Protein AF-A0A1W9RGR9-F1 (afdb_monomer_lite)

Radius of gyration: 22.19 Å; chains: 1; bounding box: 63×36×55 Å

Foldseek 3Di:
DALLLQQLLAQEEEEEPPDPVLQVVLQVVSCVVRVNYDYHYDHADPQPDQNYEYEEEADQVSCVSRVNNLDDDPDQWKWKWATANRNGTYTYTHHSLQRLLVSLCCVPPRRGPDNVCRNSMDIDGDPDPAAEDDDDCCLDDVVVVDPPDDPVVVVSVCSNNSHSDYDNDQPPDQFDPDDDDDPDPVRNPPSDPPDPCNPDDDPVND

Sequence (206 aa):
MTIRDALKKTRKIQIFEDTPMVAKTVAEEFKGIFPEIQIEVVKKANTNENGVFSIAIGSIGDLKKRGIDFFKTDKENFVFCKIDEQGAGVLACSHQQFLYGYASNLLDDELDKSLEPFLKGKLTEPAFKWQRSCYDYFLTQPGRIQKNLNRETYIKQMAKFGFTHIEVNGLAYPMALETGPEGETYPMFYTYCPALDQFVYSDLNK

pLDDT: mean 85.81, std 16.4, range [44.44, 98.25]

Structure (mmCIF, N/CA/C/O backbone):
data_AF-A0A1W9RGR9-F1
#
_entry.id   AF-A0A1W9RGR9-F1
#
loop_
_atom_site.group_PDB
_atom_site.id
_atom_site.type_symbol
_atom_site.label_atom_id
_atom_site.label_alt_id
_atom_site.label_comp_id
_atom_site.label_asym_id
_atom_site.label_entity_id
_atom_site.label_seq_id
_atom_site.pdbx_PDB_ins_code
_atom_site.Cartn_x
_atom_site.Cartn_y
_atom_site.Cartn_z
_atom_site.occupancy
_atom_site.B_iso_or_equiv
_atom_site.auth_seq_id
_atom_site.auth_comp_id
_atom_site.auth_asym_id
_atom_site.auth_atom_id
_atom_site.pdbx_PDB_model_num
ATOM 1 N N . MET A 1 1 ? -2.967 -9.710 21.021 1.00 94.06 1 MET A N 1
ATOM 2 C CA . MET A 1 1 ? -3.838 -9.777 19.830 1.00 94.06 1 MET A CA 1
ATOM 3 C C . MET A 1 1 ? -2.985 -9.513 18.599 1.00 94.06 1 MET A C 1
ATOM 5 O O . MET A 1 1 ? -2.107 -8.656 18.679 1.00 94.06 1 MET A O 1
ATOM 9 N N . THR A 1 2 ? -3.176 -10.262 17.512 1.00 98.00 2 THR A N 1
ATOM 10 C CA . THR A 1 2 ? -2.427 -10.044 16.259 1.00 98.00 2 THR A CA 1
ATOM 11 C C . THR A 1 2 ? -3.142 -9.057 15.337 1.00 98.00 2 THR A C 1
ATOM 13 O O . THR A 1 2 ? -4.328 -8.769 15.523 1.00 98.00 2 THR A O 1
ATOM 16 N N . ILE A 1 3 ? -2.441 -8.550 14.321 1.00 97.88 3 ILE A N 1
ATOM 17 C CA . ILE A 1 3 ? -3.053 -7.728 13.265 1.00 97.88 3 ILE A CA 1
ATOM 18 C C . ILE A 1 3 ? -4.124 -8.532 12.516 1.00 97.88 3 ILE A C 1
ATOM 20 O O . ILE A 1 3 ? -5.209 -8.017 12.242 1.00 97.88 3 ILE A O 1
ATOM 24 N N . ARG A 1 4 ? -3.868 -9.819 12.255 1.00 98.12 4 ARG A N 1
ATOM 25 C CA . ARG A 1 4 ? -4.833 -10.739 11.644 1.00 98.12 4 ARG A CA 1
ATOM 26 C C . ARG A 1 4 ? -6.127 -10.818 12.448 1.00 98.12 4 ARG A C 1
ATOM 28 O O . ARG A 1 4 ? -7.204 -10.767 11.860 1.00 98.12 4 ARG A O 1
ATOM 35 N N . ASP A 1 5 ? -6.038 -10.932 13.772 1.00 97.81 5 ASP A N 1
ATOM 36 C CA . ASP A 1 5 ? -7.222 -11.000 14.639 1.00 97.81 5 ASP A CA 1
ATOM 37 C C . ASP A 1 5 ? -8.065 -9.722 14.564 1.00 97.81 5 ASP A C 1
ATOM 39 O O . ASP A 1 5 ? -9.290 -9.792 14.657 1.00 97.81 5 ASP A O 1
ATOM 43 N N . ALA A 1 6 ? -7.424 -8.562 14.389 1.00 97.31 6 ALA A N 1
ATOM 44 C CA . ALA A 1 6 ? -8.113 -7.282 14.235 1.00 97.31 6 ALA A CA 1
ATOM 45 C C . ALA A 1 6 ? -8.794 -7.188 12.871 1.00 97.31 6 ALA A C 1
ATOM 47 O O . ALA A 1 6 ? -9.993 -6.936 12.799 1.00 97.31 6 ALA A O 1
ATOM 48 N N . LEU A 1 7 ? -8.054 -7.460 11.795 1.00 97.12 7 LEU A N 1
ATOM 49 C CA . LEU A 1 7 ? -8.568 -7.357 10.429 1.00 97.12 7 LEU A CA 1
ATOM 50 C C . LEU A 1 7 ? -9.673 -8.378 10.125 1.00 97.12 7 LEU A C 1
ATOM 52 O O . LEU A 1 7 ? -10.577 -8.078 9.354 1.00 97.12 7 LEU A O 1
ATOM 56 N N . LYS A 1 8 ? -9.698 -9.537 10.798 1.00 97.38 8 LYS A N 1
ATOM 57 C CA . LYS A 1 8 ? -10.848 -10.464 10.749 1.00 97.38 8 LYS A CA 1
ATOM 58 C C . LYS A 1 8 ? -12.160 -9.837 11.230 1.00 97.38 8 LYS A C 1
ATOM 60 O O . LYS A 1 8 ? -13.228 -10.320 10.865 1.00 97.38 8 LYS A O 1
ATOM 65 N N . LYS A 1 9 ? -12.099 -8.813 12.086 1.00 97.44 9 LYS A N 1
ATOM 66 C CA . LYS A 1 9 ? -13.278 -8.086 12.580 1.00 97.44 9 LYS A CA 1
ATOM 67 C C . LYS A 1 9 ? -13.677 -6.930 11.663 1.00 97.44 9 LYS A C 1
ATOM 69 O O . LYS A 1 9 ? -14.773 -6.390 11.826 1.00 97.44 9 LYS A O 1
ATOM 74 N N . THR A 1 10 ? -12.825 -6.559 10.706 1.00 97.50 10 THR A N 1
ATOM 75 C CA . THR A 1 10 ? -13.157 -5.590 9.664 1.00 97.50 10 THR A CA 1
ATOM 76 C C . THR A 1 10 ? -14.253 -6.168 8.775 1.00 97.50 10 THR A C 1
ATOM 78 O O . THR A 1 10 ? -14.122 -7.254 8.222 1.00 97.50 10 THR A O 1
ATOM 81 N N . ARG A 1 11 ? -15.354 -5.430 8.639 1.00 97.38 11 ARG A N 1
ATOM 82 C CA . ARG A 1 11 ? -16.506 -5.794 7.799 1.00 97.38 11 ARG A CA 1
ATOM 83 C C . ARG A 1 11 ? -16.572 -4.946 6.541 1.00 97.38 11 ARG A C 1
ATOM 85 O O . ARG A 1 11 ? -17.116 -5.384 5.533 1.00 97.38 11 ARG A O 1
ATOM 92 N N . LYS A 1 12 ? -16.044 -3.722 6.607 1.00 98.12 12 LYS A N 1
ATOM 93 C CA . LYS A 1 12 ? -16.079 -2.766 5.506 1.00 98.12 12 LYS A CA 1
ATOM 94 C C . LYS A 1 12 ? -14.716 -2.136 5.292 1.00 98.12 12 LYS A C 1
ATOM 96 O O . LYS A 1 12 ? -14.084 -1.687 6.248 1.00 98.12 12 LYS A O 1
ATOM 101 N N . ILE A 1 13 ? -14.318 -2.044 4.029 1.00 98.25 13 ILE A N 1
ATOM 102 C CA . ILE A 1 13 ? -13.233 -1.176 3.592 1.00 98.25 13 ILE A CA 1
ATOM 103 C C . ILE A 1 13 ? -13.822 0.012 2.843 1.00 98.25 13 ILE A C 1
ATOM 105 O O . ILE A 1 13 ? -14.490 -0.158 1.826 1.00 98.25 13 ILE A O 1
ATOM 109 N N . GLN A 1 14 ? -13.547 1.212 3.340 1.00 98.19 14 GLN A N 1
ATOM 110 C CA . GLN A 1 14 ? -13.949 2.465 2.718 1.00 98.19 14 GLN A CA 1
ATOM 111 C C . GLN A 1 14 ? -12.837 2.985 1.806 1.00 98.19 14 GLN A C 1
ATOM 113 O O . GLN A 1 14 ? -11.708 3.202 2.247 1.00 98.19 14 GLN A O 1
ATOM 118 N N . ILE A 1 15 ? -13.172 3.216 0.541 1.00 97.75 15 ILE A N 1
ATOM 119 C CA . ILE A 1 15 ? -12.349 3.942 -0.433 1.00 97.75 15 ILE A CA 1
ATOM 120 C C . ILE A 1 15 ? -13.092 5.200 -0.888 1.00 97.75 15 ILE A C 1
ATOM 122 O O . ILE A 1 15 ? -14.300 5.311 -0.703 1.00 97.75 15 ILE A O 1
ATOM 126 N N . PHE A 1 16 ? -12.391 6.160 -1.487 1.00 96.38 16 PHE A N 1
ATOM 127 C CA . PHE A 1 16 ? -12.985 7.451 -1.853 1.00 96.38 16 PHE A CA 1
ATOM 128 C C . PHE A 1 16 ? -13.341 7.531 -3.338 1.00 96.38 16 PHE A C 1
ATOM 130 O O . PHE A 1 16 ? -12.641 6.950 -4.163 1.00 96.38 16 PHE A O 1
ATOM 137 N N . GLU A 1 17 ? -14.408 8.261 -3.680 1.00 92.31 17 GLU A N 1
ATOM 138 C CA . GLU A 1 17 ? -14.904 8.411 -5.066 1.00 92.31 17 GLU A CA 1
ATOM 139 C C . GLU A 1 17 ? -13.817 8.868 -6.058 1.00 92.31 17 GLU A C 1
ATOM 141 O O . GLU A 1 17 ? -13.796 8.435 -7.206 1.00 92.31 17 GLU A O 1
ATOM 146 N N . ASP A 1 18 ? -12.899 9.717 -5.602 1.00 91.50 18 ASP A N 1
ATOM 147 C CA . ASP A 1 18 ? -11.820 10.337 -6.374 1.00 91.50 18 ASP A CA 1
ATOM 148 C C . ASP A 1 18 ? -10.458 9.644 -6.178 1.00 91.50 18 ASP A C 1
ATOM 150 O O . ASP A 1 18 ? -9.406 10.216 -6.476 1.00 91.50 18 ASP A O 1
ATOM 154 N N . THR A 1 19 ? -10.441 8.423 -5.635 1.00 90.81 19 THR A N 1
ATOM 155 C CA . THR A 1 19 ? -9.190 7.718 -5.356 1.00 90.81 19 THR A CA 1
ATOM 156 C C . THR A 1 19 ? -8.601 7.051 -6.610 1.00 90.81 19 THR A C 1
ATOM 158 O O . THR A 1 19 ? -9.339 6.501 -7.432 1.00 90.81 19 THR A O 1
ATOM 161 N N . PRO A 1 20 ? -7.266 7.027 -6.765 1.00 94.88 20 PRO A N 1
ATOM 162 C CA . PRO A 1 20 ? -6.615 6.230 -7.799 1.00 94.88 20 PRO A CA 1
ATOM 163 C C . PRO A 1 20 ? -6.929 4.727 -7.704 1.00 94.88 20 PRO A C 1
ATOM 165 O O . PRO A 1 20 ? -7.125 4.180 -6.618 1.00 94.88 20 PRO A O 1
ATOM 168 N N . MET A 1 21 ? -6.858 4.023 -8.841 1.00 95.81 21 MET A N 1
ATOM 169 C CA . MET A 1 21 ? -7.158 2.581 -8.955 1.00 95.81 21 MET A CA 1
ATOM 170 C C . MET A 1 21 ? -6.393 1.697 -7.952 1.00 95.81 21 MET A C 1
ATOM 172 O O . MET A 1 21 ? -6.885 0.643 -7.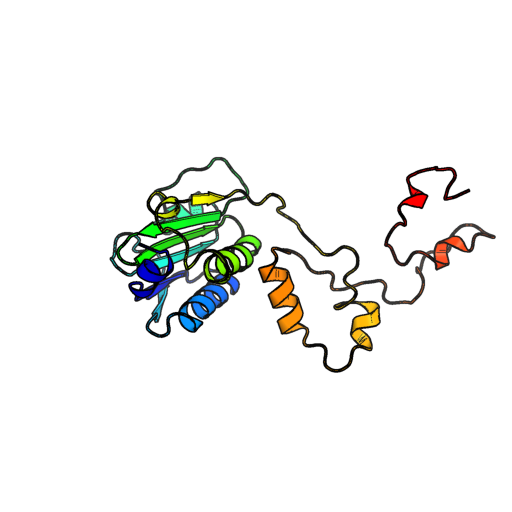544 1.00 95.81 21 MET A O 1
ATOM 176 N N . VAL A 1 22 ? -5.201 2.116 -7.516 1.00 96.50 22 VAL A N 1
ATOM 177 C CA . VAL A 1 22 ? -4.405 1.361 -6.538 1.00 96.50 22 VAL A CA 1
ATOM 178 C C . VAL A 1 22 ? -5.115 1.207 -5.190 1.00 96.50 22 VAL A C 1
ATOM 180 O O . VAL A 1 22 ? -4.983 0.160 -4.567 1.00 96.50 22 VAL A O 1
ATOM 183 N N . ALA A 1 23 ? -5.929 2.174 -4.753 1.00 97.69 23 ALA A N 1
ATOM 184 C CA . ALA A 1 23 ? -6.682 2.034 -3.506 1.00 97.69 23 ALA A CA 1
ATOM 185 C C . ALA A 1 23 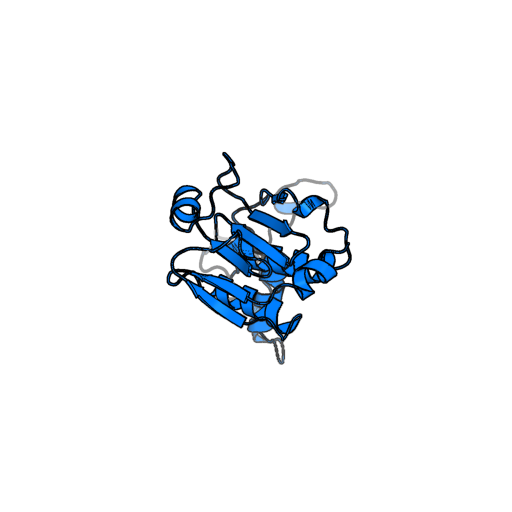? -7.766 0.956 -3.616 1.00 97.69 23 ALA A C 1
ATOM 187 O O . ALA A 1 23 ? -7.918 0.148 -2.701 1.00 97.69 23 ALA A O 1
ATOM 188 N N . LYS A 1 24 ? -8.449 0.877 -4.767 1.00 97.44 24 LYS A N 1
ATOM 189 C CA . LYS A 1 24 ? -9.363 -0.233 -5.064 1.00 97.44 24 LYS A CA 1
ATOM 190 C C . LYS A 1 24 ? -8.613 -1.565 -5.113 1.00 97.44 24 LYS A C 1
ATOM 192 O O . LYS A 1 24 ? -9.066 -2.532 -4.520 1.00 97.44 24 LYS A O 1
ATOM 197 N N . THR A 1 25 ? -7.452 -1.596 -5.766 1.00 97.44 25 THR A N 1
ATOM 198 C CA . THR A 1 25 ? -6.612 -2.802 -5.852 1.00 97.44 25 THR A CA 1
ATOM 199 C C . THR A 1 25 ? -6.241 -3.309 -4.460 1.00 97.44 25 THR A C 1
ATOM 201 O O . THR A 1 25 ? -6.424 -4.483 -4.174 1.00 97.44 25 THR A O 1
ATOM 204 N N . VAL A 1 26 ? -5.797 -2.423 -3.564 1.00 98.25 26 VAL A N 1
ATOM 205 C CA . VAL A 1 26 ? -5.479 -2.798 -2.181 1.00 98.25 26 VAL A CA 1
ATOM 206 C C . VAL A 1 26 ? -6.714 -3.280 -1.425 1.00 98.25 26 VAL A C 1
ATOM 208 O O . VAL A 1 26 ? -6.630 -4.295 -0.744 1.00 98.25 26 VAL A O 1
ATOM 211 N N . ALA A 1 27 ? -7.865 -2.619 -1.563 1.00 98.25 27 ALA A N 1
ATOM 212 C CA . ALA A 1 27 ? -9.100 -3.090 -0.936 1.00 98.25 27 ALA A CA 1
ATOM 213 C C . ALA A 1 27 ? -9.459 -4.531 -1.364 1.00 98.25 27 ALA A C 1
ATOM 215 O O . ALA A 1 27 ? -9.868 -5.336 -0.527 1.00 98.25 27 ALA A O 1
ATOM 216 N N . GLU A 1 28 ? -9.247 -4.875 -2.637 1.00 97.94 28 GLU A N 1
ATOM 217 C CA . GLU A 1 28 ? -9.449 -6.236 -3.148 1.00 97.94 28 GLU A CA 1
ATOM 218 C C . GLU A 1 28 ? -8.406 -7.237 -2.614 1.00 97.94 28 GLU A C 1
ATOM 220 O O . GLU A 1 28 ? -8.772 -8.373 -2.326 1.00 97.94 28 GLU A O 1
ATOM 225 N N . GLU A 1 29 ? -7.141 -6.845 -2.402 1.00 97.69 29 GLU A N 1
ATOM 226 C CA . GLU A 1 29 ? -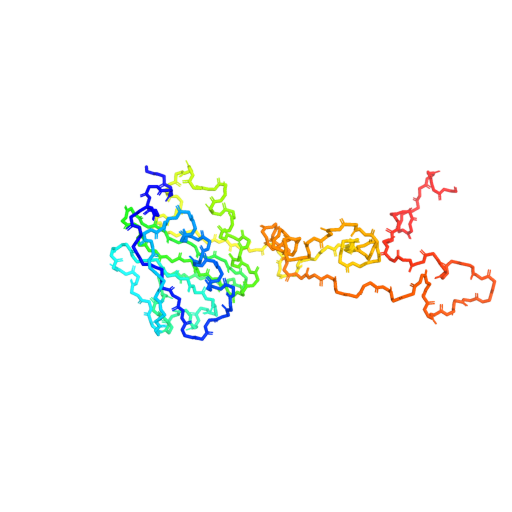6.139 -7.721 -1.755 1.00 97.69 29 GLU A CA 1
ATOM 227 C C . GLU A 1 29 ? -6.555 -8.084 -0.320 1.00 97.69 29 GLU A C 1
ATOM 229 O O . GLU A 1 29 ? -6.507 -9.250 0.075 1.00 97.69 29 GLU A O 1
ATOM 234 N N . PHE A 1 30 ? -7.040 -7.103 0.452 1.00 98.19 30 PHE A N 1
ATOM 235 C CA . PHE A 1 30 ? -7.585 -7.361 1.789 1.00 98.19 30 PHE A CA 1
ATOM 236 C C . PHE A 1 30 ? -8.782 -8.311 1.727 1.00 98.19 30 PHE A C 1
ATOM 238 O O . PHE A 1 30 ? -8.850 -9.264 2.501 1.00 98.19 30 PHE A O 1
ATOM 245 N N . LYS A 1 31 ? -9.711 -8.080 0.794 1.00 98.00 31 LYS A N 1
ATOM 246 C CA . LYS A 1 31 ? -10.883 -8.939 0.600 1.00 98.00 31 LYS A CA 1
ATOM 247 C C . LYS A 1 31 ? -10.507 -10.359 0.165 1.00 98.00 31 LYS A C 1
ATOM 249 O O . LYS A 1 31 ? -11.156 -11.312 0.580 1.00 98.00 31 LYS A O 1
ATOM 254 N N . GLY A 1 32 ? -9.441 -10.522 -0.617 1.00 97.38 32 GLY A N 1
ATOM 255 C CA . GLY A 1 32 ? -8.911 -11.834 -0.993 1.00 97.38 32 GLY A CA 1
ATOM 256 C C . GLY A 1 32 ? -8.480 -12.677 0.213 1.00 97.38 32 GLY A C 1
ATOM 257 O O . GLY A 1 32 ? -8.640 -13.895 0.196 1.00 97.38 32 GLY A O 1
ATOM 258 N N . ILE A 1 33 ? -7.989 -12.033 1.277 1.00 97.06 33 ILE A N 1
ATOM 259 C CA . ILE A 1 33 ? -7.585 -12.691 2.533 1.00 97.06 33 ILE A CA 1
ATOM 260 C C . ILE A 1 33 ? -8.753 -12.790 3.525 1.00 97.06 33 ILE A C 1
ATOM 262 O O . ILE A 1 33 ? -8.862 -13.775 4.258 1.00 97.06 33 ILE A O 1
ATOM 266 N N . PHE A 1 34 ? -9.632 -11.786 3.544 1.00 97.38 34 PHE A N 1
ATOM 267 C CA . PHE A 1 34 ? -10.800 -11.690 4.419 1.00 97.38 34 PHE A CA 1
ATOM 268 C C . PHE A 1 34 ? -12.082 -11.547 3.571 1.00 97.38 34 PHE A C 1
ATOM 270 O O . PHE A 1 34 ? -12.566 -10.431 3.366 1.00 97.38 34 PHE A O 1
ATOM 277 N N . PRO A 1 35 ? -12.661 -12.663 3.081 1.00 96.69 35 PRO A N 1
ATOM 278 C CA . PRO A 1 35 ? -13.740 -12.641 2.083 1.00 96.69 35 PRO A CA 1
ATOM 279 C C . PRO A 1 35 ? -15.029 -11.933 2.515 1.00 96.69 35 PRO A C 1
ATOM 281 O O . PRO A 1 35 ? -15.790 -11.475 1.666 1.00 96.69 35 PRO A O 1
ATOM 284 N N . GLU A 1 36 ? -15.262 -11.826 3.825 1.00 95.56 36 GLU A N 1
ATOM 285 C CA . GLU A 1 36 ? -16.434 -11.166 4.419 1.00 95.56 36 GLU A CA 1
ATOM 286 C C . GLU A 1 36 ? -16.396 -9.632 4.292 1.00 95.56 36 GLU A C 1
ATOM 288 O O . GLU A 1 36 ? -17.392 -8.957 4.559 1.00 95.56 36 GLU A O 1
ATOM 293 N N . ILE A 1 37 ? -15.255 -9.060 3.889 1.00 97.94 37 ILE A N 1
ATOM 294 C CA . ILE A 1 37 ? -15.107 -7.616 3.717 1.00 97.94 37 ILE A CA 1
ATOM 295 C C . ILE A 1 37 ? -15.923 -7.128 2.514 1.00 97.94 37 ILE A C 1
ATOM 297 O O . ILE A 1 37 ? -15.772 -7.584 1.376 1.00 97.94 37 ILE A O 1
ATOM 301 N N . GLN A 1 38 ? -16.732 -6.102 2.757 1.00 97.88 38 GLN A N 1
ATOM 302 C CA . GLN A 1 38 ? -17.401 -5.324 1.721 1.00 97.88 38 GLN A CA 1
ATOM 303 C C . GLN A 1 38 ? -16.602 -4.061 1.400 1.00 97.88 38 GLN A C 1
ATOM 305 O O . GLN A 1 38 ? -16.119 -3.375 2.297 1.00 97.88 38 GLN A O 1
ATOM 310 N N . ILE A 1 39 ? -16.471 -3.737 0.115 1.00 98.00 39 ILE A N 1
ATOM 311 C CA . ILE A 1 39 ? -15.805 -2.509 -0.329 1.00 98.00 39 ILE A CA 1
ATOM 312 C C . ILE A 1 39 ? -16.880 -1.454 -0.570 1.00 98.00 39 ILE A C 1
ATOM 314 O O . ILE A 1 39 ? -17.804 -1.673 -1.353 1.00 98.00 39 ILE A O 1
ATOM 318 N N . GLU A 1 40 ? -16.753 -0.317 0.103 1.00 97.56 40 GLU A N 1
ATOM 319 C CA . GLU A 1 40 ? -17.689 0.800 0.050 1.00 97.56 40 GLU A CA 1
ATOM 320 C C . GLU A 1 40 ? -16.977 2.045 -0.483 1.00 97.56 40 GLU A C 1
ATOM 322 O O . GLU A 1 40 ? -15.879 2.389 -0.042 1.00 97.56 40 GLU A O 1
ATOM 327 N N . VAL A 1 41 ? -17.603 2.732 -1.438 1.00 97.44 41 VAL A N 1
ATOM 328 C CA . VAL A 1 41 ? -17.109 4.014 -1.949 1.00 97.44 41 VAL A CA 1
ATOM 329 C C . VAL A 1 41 ? -17.802 5.138 -1.186 1.00 97.44 41 VAL A C 1
ATOM 331 O O . VAL A 1 41 ? -19.029 5.204 -1.163 1.00 97.44 41 VAL A O 1
ATOM 334 N N . VAL A 1 42 ? -17.024 6.022 -0.566 1.00 96.88 42 VAL A N 1
ATOM 335 C CA . VAL A 1 42 ? -17.520 7.097 0.300 1.00 96.88 42 VAL A CA 1
ATOM 336 C C . VAL A 1 42 ? -16.918 8.453 -0.065 1.00 96.88 42 VAL A C 1
ATOM 338 O O . VAL A 1 42 ? -15.866 8.554 -0.692 1.00 96.88 42 VAL A O 1
ATOM 341 N N . LYS A 1 43 ? -17.557 9.535 0.388 1.00 94.12 43 LYS A N 1
ATOM 342 C CA . LYS A 1 43 ? -16.991 10.897 0.316 1.00 94.12 43 LYS A CA 1
ATOM 343 C C . LYS A 1 43 ? -16.168 11.263 1.550 1.00 94.12 43 LYS A C 1
ATOM 345 O O . LYS A 1 43 ? -15.255 12.081 1.476 1.00 94.12 43 LYS A O 1
ATOM 350 N N . LYS A 1 44 ? -16.512 10.674 2.696 1.00 93.75 44 LYS A N 1
ATOM 351 C CA . LYS A 1 44 ? -15.893 10.931 3.996 1.00 93.75 44 LYS A CA 1
ATOM 352 C C . LYS A 1 44 ? -15.803 9.621 4.769 1.00 93.75 44 LYS A C 1
ATOM 354 O O . LYS A 1 44 ? -16.765 8.858 4.770 1.00 93.75 44 LYS A O 1
ATOM 359 N N . ALA A 1 45 ? -14.665 9.379 5.406 1.00 91.88 45 ALA A N 1
ATOM 360 C CA . ALA A 1 45 ? -14.455 8.203 6.232 1.00 91.88 45 ALA A CA 1
ATOM 361 C C . ALA A 1 45 ? -15.274 8.269 7.522 1.00 91.88 45 ALA A C 1
ATOM 363 O O . ALA A 1 45 ? -15.440 9.340 8.116 1.00 91.88 45 ALA A O 1
ATOM 364 N N . ASN A 1 46 ? -15.708 7.098 7.985 1.00 88.44 46 ASN A N 1
ATOM 365 C CA . ASN A 1 46 ? -16.255 6.904 9.320 1.00 88.44 46 ASN A CA 1
ATOM 366 C C . ASN A 1 46 ? -15.254 6.137 10.195 1.00 88.44 46 ASN A C 1
ATOM 368 O O . ASN A 1 46 ? -15.422 4.957 10.483 1.00 88.44 46 ASN A O 1
ATOM 372 N N . THR A 1 47 ? -14.178 6.805 10.611 1.00 79.44 47 THR A N 1
ATOM 373 C CA . THR A 1 47 ? -13.046 6.149 11.291 1.00 79.44 47 THR A CA 1
ATOM 374 C C . THR A 1 47 ? -13.321 5.724 12.736 1.00 79.44 47 THR A C 1
ATOM 376 O O . THR A 1 47 ? -12.434 5.164 13.370 1.00 79.44 47 THR A O 1
ATOM 379 N N . ASN A 1 48 ? -14.512 6.014 13.269 1.00 80.56 48 ASN A N 1
ATOM 380 C CA . ASN A 1 48 ? -14.925 5.646 14.629 1.00 80.56 48 ASN A CA 1
ATOM 381 C C . ASN A 1 48 ? -15.928 4.479 14.648 1.00 80.56 48 ASN A C 1
ATOM 383 O O . ASN A 1 48 ? -16.346 4.050 15.722 1.00 80.56 48 ASN A O 1
ATOM 387 N N . GLU A 1 49 ? -16.363 3.994 13.484 1.00 92.19 49 GLU A N 1
ATOM 388 C CA . GLU A 1 49 ? -17.277 2.858 13.390 1.00 92.19 49 GLU A CA 1
ATOM 389 C C . GLU A 1 49 ? -16.494 1.547 13.493 1.00 92.19 49 GLU A C 1
ATOM 391 O O . GLU A 1 49 ? -15.587 1.284 12.705 1.00 92.19 49 GLU A O 1
ATOM 396 N N . ASN A 1 50 ? -16.861 0.709 14.466 1.00 94.31 50 ASN A N 1
ATOM 397 C CA . ASN A 1 50 ? -16.237 -0.598 14.655 1.00 94.31 50 ASN A CA 1
ATOM 398 C C . ASN A 1 50 ? -16.322 -1.440 13.373 1.00 94.31 50 ASN A C 1
ATOM 400 O O . ASN A 1 50 ? -17.381 -1.553 12.754 1.00 94.31 50 ASN A O 1
ATOM 404 N N . GLY A 1 51 ? -15.213 -2.083 13.009 1.00 96.00 51 GLY A N 1
ATOM 405 C CA . GLY A 1 51 ? -15.123 -2.908 11.808 1.00 96.00 51 GLY A CA 1
ATOM 406 C C . GLY A 1 51 ? -15.063 -2.126 10.490 1.00 96.00 51 GLY A C 1
ATOM 407 O O . GLY A 1 51 ? -15.229 -2.745 9.436 1.00 96.00 51 GLY A O 1
ATOM 408 N N . VAL A 1 52 ? -14.835 -0.805 10.519 1.00 97.62 52 VAL A N 1
ATOM 409 C CA . VAL A 1 52 ? -14.644 0.027 9.320 1.00 97.62 52 VAL A CA 1
ATOM 410 C C . VAL A 1 52 ? -13.185 0.439 9.166 1.00 97.62 52 VAL A C 1
ATOM 412 O O . VAL A 1 52 ? -12.633 1.182 9.977 1.00 97.62 52 VAL A O 1
ATOM 415 N N . PHE A 1 53 ? -12.568 0.004 8.071 1.00 97.75 53 PHE A N 1
ATOM 416 C CA . PHE A 1 53 ? -11.193 0.345 7.731 1.00 97.75 53 PHE A CA 1
ATOM 417 C C . PHE A 1 53 ? -11.147 1.250 6.499 1.00 97.75 53 PHE A C 1
ATOM 419 O O . PHE A 1 53 ? -11.679 0.910 5.451 1.00 97.75 53 PHE A O 1
ATOM 426 N N . SER A 1 54 ? -10.526 2.422 6.596 1.00 97.75 54 SER A N 1
ATOM 427 C CA . SER A 1 54 ? -10.466 3.376 5.479 1.00 97.75 54 SER A CA 1
ATOM 428 C C . SER A 1 54 ? -9.122 3.333 4.755 1.00 97.75 54 SER A C 1
ATOM 430 O O . SER A 1 54 ? -8.076 3.330 5.396 1.00 97.75 54 SER A O 1
ATOM 432 N N . ILE A 1 55 ? -9.131 3.381 3.424 1.00 98.00 55 ILE A N 1
ATOM 433 C CA . ILE A 1 55 ? -7.926 3.515 2.597 1.00 98.00 55 ILE A CA 1
ATOM 434 C C . ILE A 1 55 ? -7.953 4.879 1.910 1.00 98.00 55 ILE A C 1
ATOM 436 O O . ILE A 1 55 ? -8.892 5.202 1.183 1.00 98.00 55 ILE A O 1
ATOM 440 N N . ALA A 1 56 ? -6.918 5.689 2.126 1.00 96.81 56 ALA A N 1
ATOM 441 C CA . ALA A 1 56 ? -6.876 7.065 1.645 1.00 96.81 56 ALA A CA 1
ATOM 442 C C . ALA A 1 56 ? -5.517 7.448 1.050 1.00 96.81 56 ALA A C 1
ATOM 444 O O . ALA A 1 56 ? -4.463 7.066 1.547 1.00 96.81 56 ALA A O 1
ATOM 445 N N . ILE A 1 57 ? -5.544 8.271 0.004 1.00 96.50 57 ILE A N 1
ATOM 446 C CA . ILE A 1 57 ? -4.343 8.818 -0.635 1.00 96.50 57 ILE A CA 1
ATOM 447 C C . ILE A 1 57 ? -4.518 10.327 -0.752 1.00 96.50 57 ILE A C 1
ATOM 449 O O . ILE A 1 57 ? -5.536 10.771 -1.286 1.00 96.50 57 ILE A O 1
ATOM 453 N N . GLY A 1 58 ? -3.559 11.116 -0.283 1.00 94.62 58 GLY A N 1
ATOM 454 C CA . GLY A 1 58 ? -3.583 12.562 -0.480 1.00 94.62 58 GLY A CA 1
ATOM 455 C C . GLY A 1 58 ? -2.721 13.331 0.508 1.00 94.62 58 GLY A C 1
ATOM 456 O O . GLY A 1 58 ? -2.153 12.771 1.446 1.00 94.62 58 GLY A O 1
ATOM 457 N N . SER A 1 59 ? -2.659 14.648 0.311 1.00 93.06 59 SER A N 1
ATOM 458 C CA . SER A 1 59 ? -2.003 15.533 1.270 1.00 93.06 59 SER A CA 1
ATOM 459 C C . SER A 1 59 ? -2.732 15.512 2.618 1.00 93.06 59 SER A C 1
ATOM 461 O O . SER A 1 59 ? -3.908 15.154 2.703 1.00 93.06 59 SER A O 1
ATOM 463 N N . ILE A 1 60 ? -2.081 15.975 3.687 1.00 93.25 60 ILE A N 1
ATOM 464 C CA . ILE A 1 60 ? -2.726 16.105 5.007 1.00 93.25 60 ILE A CA 1
ATOM 465 C C . ILE A 1 60 ? -4.007 16.952 4.937 1.00 93.25 60 ILE A C 1
ATOM 467 O O . ILE A 1 60 ? -4.976 16.664 5.638 1.00 93.25 60 ILE A O 1
ATOM 471 N N . GLY A 1 61 ? -4.043 17.979 4.083 1.00 91.81 61 GLY A N 1
ATOM 472 C CA . GLY A 1 61 ? -5.246 18.782 3.865 1.00 91.81 61 GLY A CA 1
ATOM 473 C C . GLY A 1 61 ? -6.389 17.977 3.242 1.00 91.81 61 GLY A C 1
ATOM 474 O O . GLY A 1 61 ? -7.533 18.100 3.678 1.00 91.81 61 GLY A O 1
ATOM 475 N N . ASP A 1 62 ? -6.083 17.123 2.267 1.00 92.50 62 ASP A N 1
ATOM 476 C CA . ASP A 1 62 ? -7.075 16.278 1.592 1.00 92.50 62 ASP A CA 1
ATOM 477 C C . ASP A 1 62 ? -7.593 15.176 2.518 1.00 92.50 62 ASP A C 1
ATOM 479 O O . ASP A 1 62 ? -8.800 14.943 2.598 1.00 92.50 62 ASP A O 1
ATOM 483 N N . LEU A 1 63 ? -6.700 14.557 3.295 1.00 94.12 63 LEU A N 1
ATOM 484 C CA . LEU A 1 63 ? -7.058 13.553 4.297 1.00 94.12 63 LEU A CA 1
ATOM 485 C C . LEU A 1 63 ? -7.985 14.134 5.375 1.00 94.12 63 LEU A C 1
ATOM 487 O O . LEU A 1 63 ? -9.003 13.524 5.702 1.00 94.12 63 LEU A O 1
ATOM 491 N N . LYS A 1 64 ? -7.719 15.360 5.845 1.00 93.75 64 LYS A N 1
ATOM 492 C CA . LYS A 1 64 ? -8.607 16.062 6.786 1.00 93.75 64 LYS A CA 1
ATOM 493 C C . LYS A 1 64 ? -10.000 16.299 6.207 1.00 93.75 64 LYS A C 1
ATOM 495 O O . LYS A 1 64 ? -10.991 16.024 6.880 1.00 93.75 64 LYS A O 1
ATOM 500 N N . LYS A 1 65 ? -10.100 16.761 4.953 1.00 92.50 65 LYS A N 1
ATOM 501 C CA . LYS A 1 65 ? -11.400 16.939 4.268 1.00 92.50 65 LYS A CA 1
ATOM 502 C C . LYS A 1 65 ? -12.181 15.624 4.189 1.00 92.50 65 LYS A C 1
ATOM 504 O O . LYS A 1 65 ? -13.401 15.619 4.327 1.00 92.50 65 LYS A O 1
ATOM 509 N N . ARG A 1 66 ? -11.459 14.513 4.042 1.00 93.56 66 ARG A N 1
ATOM 510 C CA . ARG A 1 66 ? -11.978 13.143 4.017 1.00 93.56 66 ARG A CA 1
ATOM 511 C C . ARG A 1 66 ? -12.271 12.549 5.402 1.00 93.56 66 ARG A C 1
ATOM 513 O O . ARG A 1 66 ? -12.714 11.409 5.467 1.00 93.56 66 ARG A O 1
ATOM 520 N N . GLY A 1 67 ? -12.105 13.300 6.495 1.00 91.88 67 GLY A N 1
ATOM 521 C CA . GLY A 1 67 ? -12.412 12.841 7.857 1.00 91.88 67 GLY A CA 1
ATOM 522 C C . GLY A 1 67 ? -11.284 12.070 8.546 1.00 91.88 67 GLY A C 1
ATOM 523 O O . GLY A 1 67 ? -11.539 11.368 9.515 1.00 91.88 67 GLY A O 1
ATOM 524 N N . ILE A 1 68 ? -10.050 12.190 8.052 1.00 92.38 68 ILE A N 1
ATOM 525 C CA . ILE A 1 68 ? -8.853 11.572 8.631 1.00 92.38 68 ILE A CA 1
ATOM 526 C C . ILE A 1 68 ? -7.959 12.696 9.174 1.00 92.38 68 ILE A C 1
ATOM 528 O O . ILE A 1 68 ? -7.158 13.278 8.443 1.00 92.38 68 ILE A O 1
ATOM 532 N N . ASP A 1 69 ? -8.116 13.040 10.453 1.00 87.81 69 ASP A N 1
ATOM 533 C CA . ASP A 1 69 ? -7.477 14.208 11.085 1.00 87.81 69 ASP A CA 1
ATOM 534 C C . ASP A 1 69 ? -6.727 13.905 12.399 1.00 87.81 69 ASP A C 1
ATOM 536 O O . ASP A 1 69 ? -6.162 14.805 13.024 1.00 87.81 69 ASP A O 1
ATOM 540 N N . PHE A 1 70 ? -6.657 12.634 12.791 1.00 83.88 70 PHE A N 1
ATOM 541 C CA . PHE A 1 70 ? -6.105 12.179 14.073 1.00 83.88 70 PHE A CA 1
ATOM 542 C C . PHE A 1 70 ? -4.591 11.923 14.076 1.00 83.88 70 PHE A C 1
ATOM 544 O O . PHE A 1 70 ? -4.057 11.463 15.084 1.00 83.88 70 PHE A O 1
ATOM 551 N N . PHE A 1 71 ? -3.880 12.218 12.986 1.00 87.94 71 PHE A N 1
ATOM 552 C CA . PHE A 1 71 ? -2.417 12.189 12.967 1.00 87.94 71 PHE A CA 1
ATOM 553 C C . PHE A 1 71 ? -1.838 13.480 12.390 1.00 87.94 71 PHE A C 1
ATOM 555 O O . PHE A 1 71 ? -2.473 14.192 11.609 1.00 87.94 71 PHE A O 1
ATOM 562 N N . LYS A 1 72 ? -0.616 13.802 12.816 1.00 88.38 72 LYS A N 1
ATOM 563 C CA . LYS A 1 72 ? 0.138 14.969 12.358 1.00 88.38 72 LYS A CA 1
ATOM 564 C C . LYS A 1 72 ? 1.505 14.508 11.888 1.00 88.38 72 LYS A C 1
ATOM 566 O O . LYS A 1 72 ? 2.138 13.680 12.533 1.00 88.38 72 LYS A O 1
ATOM 571 N N . THR A 1 73 ? 1.949 15.068 10.777 1.00 90.81 73 THR A N 1
ATOM 572 C CA . THR A 1 73 ? 3.306 14.904 10.275 1.00 90.81 73 THR A CA 1
ATOM 573 C C . THR A 1 73 ? 3.679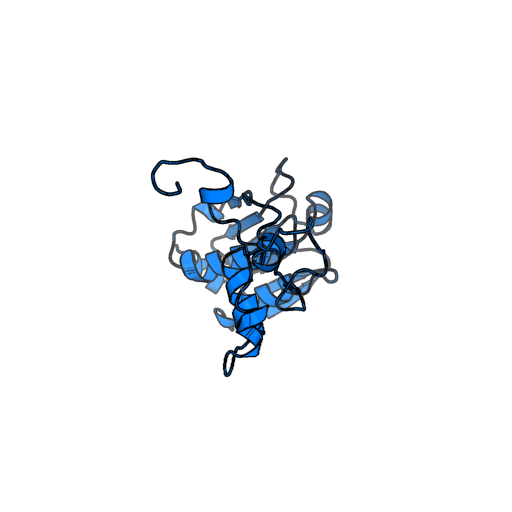 16.146 9.480 1.00 90.81 73 THR A C 1
ATOM 575 O O . THR A 1 73 ? 2.823 16.776 8.859 1.00 90.81 73 THR A O 1
ATOM 578 N N . ASP A 1 74 ? 4.947 16.512 9.562 1.00 89.38 74 ASP A N 1
ATOM 579 C CA . ASP A 1 74 ? 5.623 17.521 8.753 1.00 89.38 74 ASP A CA 1
ATOM 580 C C . ASP A 1 74 ? 6.299 16.906 7.514 1.00 89.38 74 ASP A C 1
ATOM 582 O O . ASP A 1 74 ? 6.833 17.627 6.673 1.00 89.38 74 ASP A O 1
ATOM 586 N N . LYS A 1 75 ? 6.265 15.574 7.382 1.00 89.81 75 LYS A N 1
ATOM 587 C CA . LYS A 1 75 ? 6.893 14.836 6.288 1.00 89.81 75 LYS A CA 1
ATOM 588 C C . LYS A 1 75 ? 6.075 14.943 5.008 1.00 89.81 75 LYS A C 1
ATOM 590 O O . LYS A 1 75 ? 4.860 14.755 5.006 1.00 89.81 75 LYS A O 1
ATOM 595 N N . GLU A 1 76 ? 6.766 15.166 3.894 1.00 90.44 76 GLU A N 1
ATOM 596 C CA . GLU A 1 76 ? 6.161 15.143 2.557 1.00 90.44 76 GLU A CA 1
ATOM 597 C C . GLU A 1 76 ? 5.778 13.711 2.142 1.00 90.44 76 GLU A C 1
ATOM 599 O O . GLU A 1 76 ? 4.692 13.453 1.616 1.00 90.44 76 GLU A O 1
ATOM 604 N N . ASN A 1 77 ? 6.668 12.751 2.406 1.00 94.88 77 ASN A N 1
ATOM 605 C CA . ASN A 1 77 ? 6.474 11.343 2.081 1.00 94.88 77 ASN A CA 1
ATOM 606 C C . ASN A 1 77 ? 6.076 10.591 3.345 1.00 94.88 77 ASN A C 1
ATOM 608 O O . ASN A 1 77 ? 6.868 10.479 4.277 1.00 94.88 77 ASN A O 1
ATOM 612 N N . PHE A 1 78 ? 4.856 10.063 3.382 1.00 96.56 78 PHE A N 1
ATOM 613 C CA . PHE A 1 78 ? 4.410 9.278 4.522 1.00 96.56 78 PHE A CA 1
ATOM 614 C C . PHE A 1 78 ? 3.452 8.165 4.117 1.00 96.56 78 PHE A C 1
ATOM 616 O O . PHE A 1 78 ? 2.691 8.274 3.150 1.00 96.56 78 PHE A O 1
ATOM 623 N N . VAL A 1 79 ? 3.459 7.127 4.943 1.00 97.44 79 VAL A N 1
ATOM 624 C CA . VAL A 1 79 ? 2.390 6.150 5.093 1.00 97.44 79 VAL A CA 1
ATOM 625 C C . VAL A 1 79 ? 2.033 6.094 6.572 1.00 97.44 79 VAL A C 1
ATOM 627 O O . VAL A 1 79 ? 2.901 5.982 7.432 1.00 97.44 79 VAL A O 1
ATOM 630 N N . PHE A 1 80 ? 0.754 6.206 6.875 1.00 97.50 80 PHE A N 1
ATOM 631 C CA . PHE A 1 80 ? 0.202 6.120 8.209 1.00 97.50 80 PHE A CA 1
ATOM 632 C C . PHE A 1 80 ? -0.766 4.943 8.256 1.00 97.50 80 PHE A C 1
ATOM 634 O O . PHE A 1 80 ? -1.689 4.866 7.444 1.00 97.50 80 PHE A O 1
ATOM 641 N N . CYS A 1 81 ? -0.583 4.043 9.216 1.00 97.62 81 CYS A N 1
ATOM 642 C CA . CYS A 1 81 ? -1.484 2.919 9.421 1.00 97.62 81 CYS A CA 1
ATOM 643 C C . CYS A 1 81 ? -1.903 2.831 10.884 1.00 97.62 81 CYS A C 1
ATOM 645 O O . CYS A 1 81 ? -1.055 2.760 11.770 1.00 97.62 81 CYS A O 1
ATOM 647 N N . LYS A 1 82 ? -3.208 2.818 11.138 1.00 96.88 82 LYS A N 1
ATOM 648 C CA . LYS A 1 82 ? -3.790 2.594 12.460 1.00 96.88 82 LYS A CA 1
ATOM 649 C C . LYS A 1 82 ? -4.838 1.505 12.349 1.00 96.88 82 LYS A C 1
ATOM 651 O O . LYS A 1 82 ? -5.673 1.571 11.453 1.00 96.88 82 LYS A O 1
ATOM 656 N N . ILE A 1 83 ? -4.804 0.547 13.262 1.00 96.38 83 ILE A N 1
ATOM 657 C CA . ILE A 1 83 ? -5.779 -0.540 13.359 1.00 96.38 83 ILE A CA 1
ATOM 658 C C . ILE A 1 83 ? -6.098 -0.702 14.840 1.00 96.38 83 ILE A C 1
ATOM 660 O O . ILE A 1 83 ? -5.180 -0.763 15.658 1.00 96.38 83 ILE A O 1
ATOM 664 N N . ASP A 1 84 ? -7.378 -0.742 15.187 1.00 95.81 84 ASP A N 1
ATOM 665 C CA . ASP A 1 84 ? -7.826 -1.014 16.545 1.00 95.81 84 ASP A CA 1
ATOM 666 C C . ASP A 1 84 ? -8.238 -2.477 16.747 1.00 95.81 84 ASP A C 1
ATOM 668 O O . ASP A 1 84 ? -8.310 -3.286 15.820 1.00 95.81 84 ASP A O 1
ATOM 672 N N . GLU A 1 85 ? -8.524 -2.828 17.996 1.00 96.69 85 GLU A N 1
ATOM 673 C CA . GLU A 1 85 ? -8.904 -4.186 18.382 1.00 96.69 85 GLU A CA 1
ATOM 674 C C . GLU A 1 85 ? -10.265 -4.627 17.825 1.00 96.69 85 GLU A C 1
ATOM 676 O O . GLU A 1 85 ? -10.603 -5.806 17.928 1.00 96.69 85 GLU A O 1
ATOM 681 N N . GLN A 1 86 ? -11.062 -3.718 17.260 1.00 96.50 86 GLN A N 1
ATOM 682 C CA . GLN A 1 86 ? -12.363 -4.010 16.658 1.00 96.50 86 GLN A CA 1
ATOM 683 C C . GLN A 1 86 ? -12.326 -3.997 15.130 1.00 96.50 86 GLN A C 1
ATOM 685 O O . GLN A 1 86 ? -13.376 -4.081 14.491 1.00 96.50 86 GLN A O 1
ATOM 690 N N . GLY A 1 87 ? -11.129 -3.949 14.541 1.00 94.81 87 GLY A N 1
ATOM 691 C CA . GLY A 1 87 ? -10.941 -3.971 13.095 1.00 94.81 87 GLY A CA 1
ATOM 692 C C . GLY A 1 87 ? -11.329 -2.662 12.416 1.00 94.81 87 GLY A C 1
ATOM 693 O O . GLY A 1 87 ? -11.523 -2.654 11.198 1.00 94.81 87 GLY A O 1
ATOM 694 N N . ALA A 1 88 ? -11.469 -1.571 13.173 1.00 96.25 88 ALA A N 1
ATOM 695 C CA . ALA A 1 88 ? -11.575 -0.238 12.607 1.00 96.25 88 ALA A CA 1
ATOM 696 C C . ALA A 1 88 ? -10.192 0.402 12.473 1.00 96.25 88 ALA A C 1
ATOM 698 O O . ALA A 1 88 ? -9.240 0.058 13.179 1.00 96.25 88 ALA A O 1
ATOM 699 N N . GLY A 1 89 ? -10.051 1.329 11.530 1.00 95.69 89 GLY A N 1
ATOM 700 C CA . GLY A 1 89 ? -8.756 1.948 11.304 1.00 95.69 89 GLY A CA 1
ATOM 701 C C . GLY A 1 89 ? -8.618 2.705 9.999 1.00 95.69 89 GLY A C 1
ATOM 702 O O . GLY A 1 89 ? -9.586 2.998 9.297 1.00 95.69 89 GLY A O 1
ATOM 703 N N . VAL A 1 90 ? -7.370 3.031 9.682 1.00 97.19 90 VAL A N 1
ATOM 704 C CA . VAL A 1 90 ? -7.007 3.706 8.443 1.00 97.19 90 VAL A CA 1
ATOM 705 C C . VAL A 1 90 ? -5.657 3.220 7.928 1.00 97.19 90 VAL A C 1
ATOM 707 O O . VAL A 1 90 ? -4.724 3.000 8.701 1.00 97.19 90 VAL A O 1
ATOM 710 N N . LEU A 1 91 ? -5.536 3.142 6.609 1.00 97.75 91 LEU A N 1
ATOM 711 C CA . LEU A 1 91 ? -4.278 3.168 5.878 1.00 97.75 91 LEU A CA 1
ATOM 712 C C . LEU A 1 91 ? -4.287 4.404 4.976 1.00 97.75 91 LEU A C 1
ATOM 714 O O . LEU A 1 91 ? -5.048 4.478 4.013 1.00 97.75 91 LEU A O 1
ATOM 718 N N . ALA A 1 92 ? -3.462 5.392 5.305 1.00 96.75 92 ALA A N 1
ATOM 719 C CA . ALA A 1 92 ? -3.367 6.644 4.571 1.00 96.75 92 ALA A CA 1
ATOM 720 C C . ALA A 1 92 ? -1.940 6.881 4.077 1.00 96.75 92 ALA A C 1
ATOM 722 O O . ALA A 1 92 ? -0.990 6.660 4.820 1.00 96.75 92 ALA A O 1
ATOM 723 N N . CYS A 1 93 ? -1.758 7.384 2.861 1.00 96.56 93 CYS A N 1
ATOM 724 C CA . CYS A 1 93 ? -0.436 7.770 2.367 1.00 96.56 93 CYS A CA 1
ATOM 725 C C . CYS A 1 93 ? -0.464 9.091 1.599 1.00 96.56 93 CYS A C 1
ATOM 727 O O . CYS A 1 93 ? -1.499 9.491 1.061 1.00 96.56 93 CYS A O 1
ATOM 729 N N . SER A 1 94 ? 0.687 9.765 1.525 1.00 95.69 94 SER A N 1
ATOM 730 C CA . SER A 1 94 ? 0.785 11.023 0.777 1.00 95.69 94 SER A CA 1
ATOM 731 C C . SER A 1 94 ? 0.746 10.836 -0.736 1.00 95.69 94 SER A C 1
ATOM 733 O O . SER A 1 94 ? 0.228 11.696 -1.442 1.00 95.69 94 SER A O 1
ATOM 735 N N . HIS A 1 95 ? 1.263 9.711 -1.236 1.00 94.94 95 HIS A N 1
ATOM 736 C CA . HIS A 1 95 ? 1.340 9.417 -2.664 1.00 94.94 95 HIS A CA 1
ATOM 737 C C . HIS A 1 95 ? 0.899 7.984 -2.968 1.00 94.94 95 HIS A C 1
ATOM 739 O O . HIS A 1 95 ? 1.180 7.051 -2.212 1.00 94.94 95 HIS A O 1
ATOM 745 N N . GLN A 1 96 ? 0.244 7.802 -4.115 1.00 95.50 96 GLN A N 1
ATOM 746 C CA . GLN A 1 96 ? -0.355 6.530 -4.526 1.00 95.50 96 GLN A CA 1
ATOM 747 C C . GLN A 1 96 ? 0.654 5.374 -4.616 1.00 95.50 96 GLN A C 1
ATOM 749 O O . GLN A 1 96 ? 0.333 4.248 -4.243 1.00 95.50 96 GLN A O 1
ATOM 754 N N . GLN A 1 97 ? 1.888 5.652 -5.047 1.00 94.81 97 GLN A N 1
ATOM 755 C CA . GLN A 1 97 ? 2.921 4.633 -5.243 1.00 94.81 97 GLN A CA 1
ATOM 756 C C . GLN A 1 97 ? 3.397 3.964 -3.945 1.00 94.81 97 GLN A C 1
ATOM 758 O O . GLN A 1 97 ? 4.006 2.902 -4.001 1.00 94.81 97 GLN A O 1
ATOM 763 N N . PHE A 1 98 ? 3.118 4.547 -2.775 1.00 96.19 98 PHE A N 1
ATOM 764 C CA . PHE A 1 98 ? 3.502 3.955 -1.489 1.00 96.19 98 PHE A CA 1
ATOM 765 C C . PHE A 1 98 ? 2.482 2.943 -0.966 1.00 96.19 98 PHE A C 1
ATOM 767 O O . PHE A 1 98 ? 2.796 2.152 -0.080 1.00 96.19 98 PHE A O 1
ATOM 774 N N . LEU A 1 99 ? 1.254 2.977 -1.489 1.00 96.81 99 LEU A N 1
ATOM 775 C CA . LEU A 1 99 ? 0.139 2.261 -0.888 1.00 96.81 99 LEU A CA 1
ATOM 776 C C . LEU A 1 99 ? 0.265 0.745 -1.062 1.00 96.81 99 LEU A C 1
ATOM 778 O O . LEU A 1 99 ? 0.142 0.005 -0.090 1.00 96.81 99 LEU A O 1
ATOM 782 N N . TYR A 1 100 ? 0.518 0.289 -2.292 1.00 97.44 100 TYR A N 1
ATOM 783 C CA . TYR A 1 100 ? 0.488 -1.138 -2.617 1.00 97.44 100 TYR A CA 1
ATOM 784 C C . TYR A 1 100 ? 1.602 -1.927 -1.920 1.00 97.44 100 TYR A C 1
ATOM 786 O O . TYR A 1 100 ? 1.326 -2.957 -1.308 1.00 97.44 100 TYR A O 1
ATOM 794 N N . GLY A 1 101 ? 2.841 -1.426 -1.951 1.00 96.31 101 GLY A N 1
ATOM 795 C CA . GLY A 1 101 ? 3.969 -2.073 -1.275 1.00 96.31 101 GLY A CA 1
ATOM 796 C C . GLY A 1 101 ? 3.780 -2.142 0.242 1.00 96.31 101 GLY A C 1
ATOM 797 O O . GLY A 1 101 ? 3.993 -3.192 0.841 1.00 96.31 101 GLY A O 1
ATOM 798 N N . TYR A 1 102 ? 3.292 -1.059 0.865 1.00 97.38 102 TYR A N 1
ATOM 799 C CA . TYR A 1 102 ? 3.022 -1.056 2.305 1.00 97.38 102 TYR A CA 1
ATOM 800 C C . TYR A 1 102 ? 1.896 -2.022 2.681 1.00 97.38 102 TYR A C 1
ATOM 802 O O . TYR A 1 102 ? 2.030 -2.781 3.636 1.00 97.38 102 TYR A O 1
ATOM 810 N N . ALA A 1 103 ? 0.793 -2.009 1.929 1.00 97.94 103 ALA A N 1
ATOM 811 C CA . ALA A 1 103 ? -0.312 -2.932 2.153 1.00 97.94 103 ALA A CA 1
ATOM 812 C C . ALA A 1 103 ? 0.120 -4.390 1.968 1.00 97.94 103 ALA A C 1
ATOM 814 O O . ALA A 1 103 ? -0.253 -5.233 2.773 1.00 97.94 103 ALA A O 1
ATOM 815 N N . SER A 1 104 ? 0.944 -4.677 0.958 1.00 97.56 104 SER A N 1
ATOM 816 C CA . SER A 1 104 ? 1.477 -6.023 0.733 1.00 97.56 104 SER A CA 1
ATOM 817 C C . SER A 1 104 ? 2.327 -6.473 1.920 1.00 97.56 104 SER A C 1
ATOM 819 O O . SER A 1 104 ? 2.045 -7.508 2.501 1.00 97.56 104 SER A O 1
ATOM 821 N N . ASN A 1 105 ? 3.279 -5.653 2.378 1.00 96.81 105 ASN A N 1
ATOM 822 C CA . ASN A 1 105 ? 4.067 -5.954 3.580 1.00 96.81 105 ASN A CA 1
ATOM 823 C C . ASN A 1 105 ? 3.170 -6.205 4.811 1.00 96.81 105 ASN A C 1
ATOM 825 O O . ASN A 1 105 ? 3.357 -7.184 5.531 1.00 96.81 105 ASN A O 1
ATOM 829 N N . LEU A 1 106 ? 2.142 -5.371 5.011 1.00 97.06 106 LEU A N 1
ATOM 830 C CA . LEU A 1 106 ? 1.187 -5.544 6.105 1.00 97.06 106 LEU A CA 1
ATOM 831 C C . LEU A 1 106 ? 0.463 -6.903 6.039 1.00 97.06 106 LEU A C 1
ATOM 833 O O . LEU A 1 106 ? 0.272 -7.548 7.069 1.00 97.06 106 LEU A O 1
ATOM 837 N N . LEU A 1 107 ? 0.056 -7.323 4.838 1.00 96.88 107 LEU A N 1
ATOM 838 C CA . LEU A 1 107 ? -0.695 -8.556 4.598 1.00 96.88 107 LEU A CA 1
ATOM 839 C C . LEU A 1 107 ? 0.186 -9.816 4.547 1.00 96.88 107 LEU A C 1
ATOM 841 O O . LEU A 1 107 ? -0.267 -10.891 4.927 1.00 96.88 107 LEU A O 1
ATOM 845 N N . ASP A 1 108 ? 1.427 -9.702 4.089 1.00 95.56 108 ASP A N 1
ATOM 846 C CA . ASP A 1 108 ? 2.323 -10.841 3.885 1.00 95.56 108 ASP A CA 1
ATOM 847 C C . ASP A 1 108 ? 3.222 -11.101 5.101 1.00 95.56 108 ASP A C 1
ATOM 849 O O . ASP A 1 108 ? 3.388 -12.249 5.509 1.00 95.56 108 ASP A O 1
ATOM 853 N N . ASP A 1 109 ? 3.772 -10.040 5.704 1.00 95.69 109 ASP A N 1
ATOM 854 C CA . ASP A 1 109 ? 4.841 -10.143 6.703 1.00 95.69 109 ASP A CA 1
ATOM 855 C C . ASP A 1 109 ? 4.405 -9.716 8.112 1.00 95.69 109 ASP A C 1
ATOM 857 O O . ASP A 1 109 ? 5.007 -10.141 9.102 1.00 95.69 109 ASP A O 1
ATOM 861 N N . GLU A 1 110 ? 3.392 -8.853 8.239 1.00 96.75 110 GLU A N 1
ATOM 862 C CA . GLU A 1 110 ? 2.997 -8.277 9.534 1.00 96.75 110 GLU A CA 1
ATOM 863 C C . GLU A 1 110 ? 1.740 -8.911 10.147 1.00 96.75 110 GLU A C 1
ATOM 865 O O . GLU A 1 110 ? 1.535 -8.758 11.350 1.00 96.75 110 GLU A O 1
ATOM 870 N N . LEU A 1 111 ? 0.912 -9.642 9.387 1.00 96.81 111 LEU A N 1
ATOM 871 C CA . LEU A 1 111 ? -0.394 -10.134 9.865 1.00 96.81 111 LEU A CA 1
ATOM 872 C C . LEU A 1 111 ? -0.334 -10.874 11.204 1.00 96.81 111 LEU A C 1
ATOM 874 O O . LEU A 1 111 ? -1.178 -10.654 12.073 1.00 96.81 111 LEU A O 1
ATOM 878 N N . ASP A 1 112 ? 0.656 -11.743 11.372 1.00 97.88 112 ASP A N 1
ATOM 879 C CA . ASP A 1 112 ? 0.783 -12.594 12.556 1.00 97.88 112 ASP A CA 1
ATOM 880 C C . ASP A 1 112 ? 1.607 -11.934 13.678 1.00 97.88 112 ASP A C 1
ATOM 882 O O . ASP A 1 112 ? 1.816 -12.520 14.742 1.00 97.88 112 ASP A O 1
ATOM 886 N N . LYS A 1 113 ? 2.045 -10.684 13.475 1.00 98.00 113 LYS A N 1
ATOM 887 C CA . LYS A 1 113 ? 2.727 -9.873 14.488 1.00 98.00 113 LYS A CA 1
ATOM 888 C C . LYS A 1 113 ? 1.722 -9.170 15.403 1.00 98.00 113 LYS A C 1
ATOM 890 O O . LYS A 1 113 ? 0.512 -9.133 15.168 1.00 98.00 113 LYS A O 1
ATOM 895 N N . SER A 1 114 ? 2.251 -8.620 16.496 1.00 97.88 114 SER A N 1
ATOM 896 C CA . SER A 1 114 ? 1.467 -7.891 17.495 1.00 97.88 114 SER A CA 1
ATOM 897 C C . SER A 1 114 ? 0.788 -6.653 16.901 1.00 97.88 114 SER A C 1
ATOM 899 O O . SER A 1 114 ? 1.415 -5.890 16.169 1.00 97.88 114 SER A O 1
ATOM 901 N N . LEU A 1 115 ? -0.471 -6.424 17.285 1.00 97.75 115 LEU A N 1
ATOM 902 C CA . LEU A 1 115 ? -1.248 -5.233 16.925 1.00 97.75 115 LEU A CA 1
ATOM 903 C C . LEU A 1 115 ? -0.735 -3.945 17.600 1.00 97.75 115 LEU A C 1
ATOM 905 O O . LEU A 1 115 ? -0.970 -2.851 17.090 1.00 97.75 115 LEU A O 1
ATOM 909 N N . GLU A 1 116 ? -0.020 -4.061 18.724 1.00 97.25 116 GLU A N 1
ATOM 910 C CA . GLU A 1 116 ? 0.399 -2.939 19.585 1.00 97.25 116 GLU A CA 1
ATOM 911 C C . GLU A 1 116 ? 0.978 -1.717 18.840 1.00 97.25 116 GLU A C 1
ATOM 913 O O . GLU A 1 116 ? 0.529 -0.597 19.103 1.00 97.25 116 GLU A O 1
ATOM 918 N N . PRO A 1 117 ? 1.901 -1.866 17.862 1.00 95.50 117 PRO A N 1
ATOM 919 C CA . PRO A 1 117 ? 2.469 -0.717 17.152 1.00 95.50 117 PRO A CA 1
ATOM 920 C C . PRO A 1 117 ? 1.444 0.086 16.336 1.00 95.50 117 PRO A C 1
ATOM 922 O O . PRO A 1 117 ? 1.698 1.241 16.000 1.00 95.50 117 PRO A O 1
ATOM 925 N N . PHE A 1 118 ? 0.297 -0.513 16.003 1.00 96.44 118 PHE A N 1
ATOM 926 C CA . PHE A 1 118 ? -0.731 0.072 15.144 1.00 96.44 118 PHE A CA 1
ATOM 927 C C . PHE A 1 118 ? -1.908 0.668 15.924 1.00 96.44 118 PHE A C 1
ATOM 929 O O . PHE A 1 118 ? -2.636 1.479 15.354 1.00 96.44 118 PHE A O 1
ATOM 936 N N . LEU A 1 119 ? -2.066 0.371 17.221 1.00 95.50 119 LEU A N 1
ATOM 937 C CA . LEU A 1 119 ? -3.179 0.884 18.040 1.00 95.50 119 LEU A CA 1
ATOM 938 C C . LEU A 1 119 ? -3.214 2.418 18.092 1.00 95.50 119 LEU A C 1
ATOM 940 O O . LEU A 1 119 ? -4.264 3.047 17.947 1.00 95.50 119 LEU A O 1
ATOM 944 N N . LYS A 1 120 ? -2.043 3.043 18.267 1.00 91.81 120 LYS A N 1
ATOM 945 C CA . LYS A 1 120 ? -1.886 4.511 18.262 1.00 91.81 120 LYS A CA 1
ATOM 946 C C . LYS A 1 120 ? -1.615 5.082 16.869 1.00 91.81 120 LYS A C 1
ATOM 948 O O . LYS A 1 120 ? -1.596 6.299 16.702 1.00 91.81 120 LYS A O 1
ATOM 953 N N . GLY A 1 121 ? -1.459 4.209 15.879 1.00 94.38 121 GLY A N 1
ATOM 954 C CA . GLY A 1 121 ? -1.015 4.553 14.543 1.00 94.38 121 GLY A CA 1
ATOM 955 C C . GLY A 1 121 ? 0.503 4.504 14.396 1.00 94.38 121 GLY A C 1
ATOM 956 O O . GLY A 1 121 ? 1.248 5.068 15.197 1.00 94.38 121 GLY A O 1
ATOM 957 N N . LYS A 1 122 ? 0.949 3.858 13.324 1.00 95.75 122 LYS A N 1
ATOM 958 C CA . LYS A 1 122 ? 2.337 3.769 12.888 1.00 95.75 122 LYS A CA 1
ATOM 959 C C . LYS A 1 122 ? 2.533 4.714 11.709 1.00 95.75 122 LYS A C 1
ATOM 961 O O . LYS A 1 122 ? 1.961 4.504 10.641 1.00 95.75 122 LYS A O 1
ATOM 966 N N . LEU A 1 123 ? 3.346 5.747 11.907 1.00 96.50 123 LEU A N 1
ATOM 967 C CA . LEU A 1 123 ? 3.813 6.617 10.831 1.00 96.50 123 LEU A CA 1
ATOM 968 C C . LEU A 1 123 ? 5.125 6.054 10.279 1.00 96.50 123 LEU A C 1
ATOM 970 O O . LEU A 1 123 ? 6.040 5.734 11.032 1.00 96.50 123 LEU A O 1
ATOM 974 N N . THR A 1 124 ? 5.210 5.901 8.966 1.00 95.62 124 THR A N 1
ATOM 975 C CA . THR A 1 124 ? 6.386 5.407 8.249 1.00 95.62 124 THR A CA 1
ATOM 976 C C . THR A 1 124 ? 6.732 6.397 7.149 1.00 95.62 124 THR A C 1
ATOM 978 O O . THR A 1 124 ? 5.866 6.792 6.372 1.00 95.62 124 THR A O 1
ATOM 981 N N . GLU A 1 125 ? 7.995 6.802 7.085 1.00 95.06 125 GLU A N 1
ATOM 982 C CA . GLU A 1 125 ? 8.528 7.661 6.030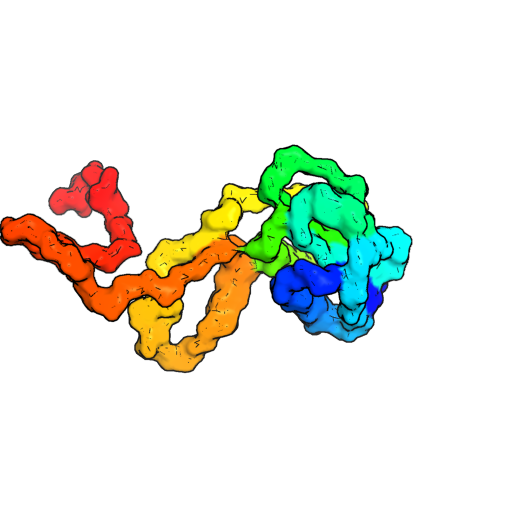 1.00 95.06 125 GLU A CA 1
ATOM 983 C C . GLU A 1 125 ? 9.221 6.775 4.983 1.00 95.06 125 GLU A C 1
ATOM 985 O O . GLU A 1 125 ? 10.208 6.112 5.312 1.00 95.06 125 GLU A O 1
ATOM 990 N N . PRO A 1 126 ? 8.709 6.699 3.741 1.00 93.62 126 PRO A N 1
ATOM 991 C CA . PRO A 1 126 ? 9.399 5.998 2.665 1.00 93.62 126 PRO A CA 1
ATOM 992 C C . PRO A 1 126 ? 10.771 6.625 2.400 1.00 93.62 126 PRO A C 1
ATOM 994 O O . PRO A 1 126 ? 10.868 7.835 2.201 1.00 93.62 126 PRO A O 1
ATOM 997 N N . ALA A 1 127 ? 11.819 5.798 2.345 1.00 90.81 127 ALA A N 1
ATOM 998 C CA . ALA A 1 127 ? 13.187 6.268 2.112 1.00 90.81 127 ALA A CA 1
ATOM 999 C C . ALA A 1 127 ? 13.358 6.919 0.729 1.00 90.81 127 ALA A C 1
ATOM 1001 O O . ALA A 1 127 ? 14.069 7.911 0.585 1.00 90.81 127 ALA A O 1
ATOM 1002 N N . PHE A 1 128 ? 12.674 6.380 -0.285 1.00 89.31 128 PHE A N 1
ATOM 1003 C CA . PHE A 1 128 ? 12.741 6.866 -1.657 1.00 89.31 128 PHE A CA 1
ATOM 1004 C C . PHE A 1 128 ? 11.341 7.165 -2.188 1.00 89.31 128 PHE A C 1
ATOM 1006 O O . PHE A 1 128 ? 10.480 6.290 -2.266 1.00 89.31 128 PHE A O 1
ATOM 1013 N N . LYS A 1 129 ? 11.120 8.408 -2.627 1.00 88.50 129 LYS A N 1
ATOM 1014 C CA . LYS A 1 129 ? 9.914 8.778 -3.387 1.00 88.50 129 LYS A CA 1
ATOM 1015 C C . LYS A 1 129 ? 9.901 8.117 -4.768 1.00 88.50 129 LYS A C 1
ATOM 1017 O O . LYS A 1 129 ? 8.850 7.723 -5.278 1.00 88.50 129 LYS A O 1
ATOM 1022 N N . TRP A 1 130 ? 11.090 7.987 -5.349 1.00 90.00 130 TRP A N 1
ATOM 1023 C CA . TRP A 1 130 ? 11.333 7.403 -6.656 1.00 90.00 130 TRP A CA 1
ATOM 1024 C C . TRP A 1 130 ? 12.280 6.216 -6.519 1.00 90.00 130 TRP A C 1
ATOM 1026 O O . TRP A 1 130 ? 13.464 6.390 -6.248 1.00 90.00 130 TRP A O 1
ATOM 1036 N N . GLN A 1 131 ? 11.765 5.015 -6.751 1.00 90.31 131 GLN A N 1
ATOM 1037 C CA . GLN A 1 131 ? 12.533 3.779 -6.762 1.00 90.31 131 GLN A CA 1
ATOM 1038 C C . GLN A 1 131 ? 12.193 3.012 -8.036 1.00 90.31 131 GLN A C 1
ATOM 1040 O O . GLN A 1 131 ? 11.026 2.733 -8.308 1.00 90.31 131 GLN A O 1
ATOM 1045 N N . ARG A 1 132 ? 13.218 2.694 -8.827 1.00 87.44 132 ARG A N 1
ATOM 1046 C CA . ARG A 1 132 ? 13.105 1.940 -10.080 1.00 87.44 132 ARG A CA 1
ATOM 1047 C C . ARG A 1 132 ? 14.195 0.886 -10.155 1.00 87.44 132 ARG A C 1
ATOM 1049 O O . ARG A 1 132 ? 15.246 1.064 -9.539 1.00 87.44 132 ARG A O 1
ATOM 1056 N N . SER A 1 133 ? 13.959 -0.170 -10.927 1.00 83.94 133 SER A N 1
ATOM 1057 C CA . SER A 1 133 ? 15.045 -1.073 -11.305 1.00 83.94 133 SER A CA 1
ATOM 1058 C C . SER A 1 133 ? 16.093 -0.302 -12.108 1.00 83.94 133 SER A C 1
ATOM 1060 O O . SER A 1 133 ? 15.749 0.568 -12.915 1.00 83.94 133 SER A O 1
ATOM 1062 N N . CYS A 1 134 ? 17.366 -0.611 -11.878 1.00 74.44 134 CYS A N 1
ATOM 1063 C CA . CYS A 1 134 ? 18.423 -0.224 -12.797 1.00 74.44 134 CYS A CA 1
ATOM 1064 C C . CYS A 1 134 ? 18.469 -1.296 -13.884 1.00 74.44 134 CYS A C 1
ATOM 1066 O O . CYS A 1 134 ? 18.800 -2.438 -13.574 1.00 74.44 134 CYS A O 1
ATOM 1068 N N . TYR A 1 135 ? 18.114 -0.929 -15.117 1.00 74.25 135 TYR A N 1
ATOM 1069 C CA . TYR A 1 135 ? 18.078 -1.836 -16.260 1.00 74.25 135 TYR A CA 1
ATOM 1070 C C . TYR A 1 135 ? 17.063 -2.981 -16.059 1.00 74.25 135 TYR A C 1
ATOM 1072 O O . TYR A 1 135 ? 17.380 -4.088 -15.615 1.00 74.25 135 TYR A O 1
ATOM 1080 N N . ASP A 1 136 ? 15.790 -2.720 -16.365 1.00 81.19 136 ASP A N 1
ATOM 1081 C CA . ASP A 1 136 ? 14.746 -3.742 -16.228 1.00 81.19 136 ASP A CA 1
ATOM 1082 C C . ASP A 1 136 ? 14.818 -4.784 -17.359 1.00 81.19 136 ASP A C 1
ATOM 1084 O O . ASP A 1 136 ? 14.170 -4.660 -18.400 1.00 81.19 136 ASP A O 1
ATOM 1088 N N . TYR A 1 137 ? 15.605 -5.842 -17.154 1.00 79.38 137 TYR A N 1
ATOM 1089 C CA . TYR A 1 137 ? 15.771 -6.952 -18.101 1.00 79.38 137 TYR A CA 1
ATOM 1090 C C . TYR A 1 137 ? 14.446 -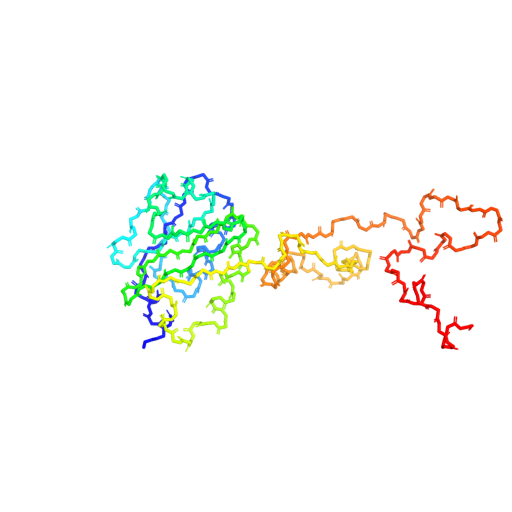7.620 -18.525 1.00 79.38 137 TYR A C 1
ATOM 1092 O O . TYR A 1 137 ? 14.353 -8.144 -19.638 1.00 79.38 137 TYR A O 1
ATOM 1100 N N . PHE A 1 138 ? 13.427 -7.624 -17.663 1.00 83.56 138 PHE A N 1
ATOM 1101 C CA . PHE A 1 138 ? 12.178 -8.356 -17.889 1.00 83.56 138 PHE A CA 1
ATOM 1102 C C . PHE A 1 138 ? 11.158 -7.531 -18.675 1.00 83.56 138 PHE A C 1
ATOM 1104 O O . PHE A 1 138 ? 10.418 -8.079 -19.488 1.00 83.56 138 PHE A O 1
ATOM 1111 N N . LEU A 1 139 ? 11.125 -6.212 -18.488 1.00 80.69 139 LEU A N 1
ATOM 1112 C CA . LEU A 1 139 ? 10.258 -5.330 -19.275 1.00 80.69 139 LEU A CA 1
ATOM 1113 C C . LEU A 1 139 ? 10.916 -4.834 -20.567 1.00 80.69 139 LEU A C 1
ATOM 1115 O O . LEU A 1 139 ? 10.198 -4.435 -21.486 1.00 80.69 139 LEU A O 1
ATOM 1119 N N . THR A 1 140 ? 12.247 -4.904 -20.671 1.00 76.69 140 THR A N 1
ATOM 1120 C CA . THR A 1 140 ? 13.006 -4.395 -21.825 1.00 76.69 140 THR A CA 1
ATOM 1121 C C . THR A 1 140 ? 13.551 -5.514 -22.736 1.00 76.69 140 THR A C 1
ATOM 1123 O O . THR A 1 140 ? 12.787 -6.379 -23.169 1.00 76.69 140 THR A O 1
ATOM 1126 N N . GLN A 1 141 ? 14.832 -5.471 -23.125 1.00 70.81 141 GLN A N 1
ATOM 1127 C CA . GLN A 1 141 ? 15.378 -6.182 -24.289 1.00 70.81 141 GLN A CA 1
ATOM 1128 C C . GLN A 1 141 ? 15.184 -7.710 -24.219 1.00 70.81 141 GLN A C 1
ATOM 1130 O O . GLN A 1 141 ? 14.526 -8.256 -25.114 1.00 70.81 141 GLN A O 1
ATOM 1135 N N . PRO A 1 142 ? 15.648 -8.435 -23.176 1.00 71.19 142 PRO A N 1
ATOM 1136 C CA . PRO A 1 142 ? 15.528 -9.896 -23.175 1.00 71.19 142 PRO A CA 1
ATOM 1137 C C . PRO A 1 142 ? 14.130 -10.390 -22.791 1.00 71.19 142 PRO A C 1
ATOM 1139 O O . PRO A 1 142 ? 13.746 -11.494 -23.173 1.00 71.19 142 PRO A O 1
ATOM 1142 N N . GLY A 1 143 ? 13.316 -9.562 -22.130 1.00 71.94 143 GLY A N 1
ATOM 1143 C CA . GLY A 1 143 ? 11.903 -9.850 -21.873 1.00 71.94 143 GLY A CA 1
ATOM 1144 C C . GLY A 1 143 ? 11.080 -10.154 -23.134 1.00 71.94 143 GLY A C 1
ATOM 1145 O O . GLY A 1 143 ? 10.061 -10.839 -23.061 1.00 71.94 143 GLY A O 1
ATOM 1146 N N . ARG A 1 144 ? 11.529 -9.706 -24.319 1.00 71.12 144 ARG A N 1
ATOM 1147 C CA . ARG A 1 144 ? 10.894 -10.016 -25.617 1.00 71.12 144 ARG A CA 1
ATOM 1148 C C . ARG A 1 144 ? 11.006 -11.486 -26.018 1.00 71.12 144 ARG A C 1
ATOM 1150 O O . ARG A 1 144 ? 10.138 -11.980 -26.730 1.00 71.12 144 ARG A O 1
ATOM 1157 N N . ILE A 1 145 ? 12.062 -12.167 -25.576 1.00 79.31 145 ILE A N 1
ATOM 1158 C CA . ILE A 1 145 ? 12.347 -13.566 -25.929 1.00 79.31 145 ILE A CA 1
ATOM 1159 C C . ILE A 1 145 ? 12.055 -14.534 -24.777 1.00 79.31 145 ILE A C 1
ATOM 1161 O O . ILE A 1 145 ? 12.187 -15.747 -24.936 1.00 79.31 145 ILE A O 1
ATOM 1165 N N . GLN A 1 146 ? 11.629 -14.025 -23.618 1.00 83.62 146 GLN A N 1
ATOM 1166 C CA . GLN A 1 146 ? 11.211 -14.861 -22.501 1.00 83.62 146 GLN A CA 1
ATOM 1167 C C . GLN A 1 146 ? 9.856 -15.509 -22.784 1.00 83.62 146 GLN A C 1
ATOM 1169 O O . GLN A 1 146 ? 8.816 -14.853 -22.882 1.00 83.62 146 GLN A O 1
ATOM 1174 N N . LYS A 1 147 ? 9.867 -16.838 -22.885 1.00 84.31 147 LYS A N 1
ATOM 1175 C CA . LYS A 1 147 ? 8.657 -17.633 -23.081 1.00 84.31 147 LYS A CA 1
ATOM 1176 C C . LYS A 1 147 ? 7.711 -17.456 -21.889 1.00 84.31 147 LYS A C 1
ATOM 1178 O O . LYS A 1 147 ? 8.101 -17.691 -20.751 1.00 84.31 147 LYS A O 1
ATOM 1183 N N . ASN A 1 148 ? 6.454 -17.115 -22.176 1.00 89.44 148 ASN A N 1
ATOM 1184 C CA . ASN A 1 148 ? 5.363 -16.995 -21.201 1.00 89.44 148 ASN A CA 1
ATOM 1185 C C . ASN A 1 148 ? 5.585 -15.952 -20.085 1.00 89.44 148 ASN A C 1
ATOM 1187 O O . ASN A 1 148 ? 5.026 -16.103 -18.998 1.00 89.44 148 ASN A O 1
ATOM 1191 N N . LEU A 1 149 ? 6.361 -14.887 -20.325 1.00 88.19 149 LEU A N 1
ATOM 1192 C CA . LEU A 1 149 ? 6.474 -13.790 -19.360 1.00 88.19 149 LEU A CA 1
ATOM 1193 C C . LEU A 1 149 ? 5.101 -13.139 -19.111 1.00 88.19 149 LEU A C 1
ATOM 1195 O O . LEU A 1 149 ? 4.538 -12.484 -19.992 1.00 88.19 149 LEU A O 1
ATOM 1199 N N . ASN A 1 150 ? 4.596 -13.262 -17.882 1.00 92.00 150 ASN A N 1
ATOM 1200 C CA . ASN A 1 150 ? 3.428 -12.521 -17.422 1.00 92.00 150 ASN A CA 1
ATOM 1201 C C . ASN A 1 150 ? 3.863 -11.153 -16.873 1.00 92.00 150 ASN A C 1
ATOM 1203 O O . ASN A 1 150 ? 4.291 -11.025 -15.724 1.00 92.00 150 ASN A O 1
ATOM 1207 N N . ARG A 1 151 ? 3.741 -10.123 -17.717 1.00 89.62 151 ARG A N 1
ATOM 1208 C CA . ARG A 1 151 ? 4.121 -8.741 -17.385 1.00 89.62 151 ARG A CA 1
ATOM 1209 C C . ARG A 1 151 ? 3.326 -8.173 -16.214 1.00 89.62 151 ARG A C 1
ATOM 1211 O O . ARG A 1 151 ? 3.890 -7.449 -15.403 1.00 89.62 151 ARG A O 1
ATOM 1218 N N . GLU A 1 152 ? 2.046 -8.510 -16.107 1.00 92.19 152 GLU A N 1
ATOM 1219 C CA . GLU A 1 152 ? 1.188 -8.024 -15.026 1.00 92.19 152 GLU A CA 1
ATOM 1220 C C . GLU A 1 152 ? 1.657 -8.565 -13.676 1.00 92.19 152 GLU A C 1
ATOM 1222 O O . GLU A 1 152 ? 1.869 -7.796 -12.741 1.00 92.19 152 GLU A O 1
ATOM 1227 N N . THR A 1 153 ? 1.915 -9.875 -13.591 1.00 93.06 153 THR A N 1
ATOM 1228 C CA . THR A 1 153 ? 2.470 -10.480 -12.374 1.00 93.06 153 THR A CA 1
ATOM 1229 C C . THR A 1 153 ? 3.833 -9.886 -12.030 1.00 93.06 153 THR A C 1
ATOM 1231 O O . THR A 1 153 ? 4.069 -9.574 -10.867 1.00 93.06 153 THR A O 1
ATOM 1234 N N . TYR A 1 154 ? 4.710 -9.676 -13.015 1.00 92.75 154 TYR A N 1
ATOM 1235 C CA . TYR A 1 154 ? 6.013 -9.050 -12.783 1.00 92.75 154 TYR A CA 1
ATOM 1236 C C . TYR A 1 154 ? 5.884 -7.631 -12.203 1.00 92.75 154 TYR A C 1
ATOM 1238 O O . TYR A 1 154 ? 6.459 -7.339 -11.157 1.00 92.75 154 TYR A O 1
ATOM 1246 N N . ILE A 1 155 ? 5.072 -6.768 -12.824 1.00 93.25 155 ILE A N 1
ATOM 1247 C CA . ILE A 1 155 ? 4.837 -5.395 -12.349 1.00 93.25 155 ILE A CA 1
ATOM 1248 C C . ILE A 1 155 ? 4.214 -5.407 -10.946 1.00 93.25 155 ILE A C 1
ATOM 1250 O O . ILE A 1 155 ? 4.615 -4.622 -10.087 1.00 93.25 155 ILE A O 1
ATOM 1254 N N . LYS A 1 156 ? 3.282 -6.331 -10.683 1.00 94.31 156 LYS A N 1
ATOM 1255 C CA . LYS A 1 156 ? 2.677 -6.523 -9.359 1.00 94.31 156 LYS A CA 1
ATOM 1256 C C . LYS A 1 156 ? 3.731 -6.874 -8.302 1.00 94.31 156 LYS A C 1
ATOM 1258 O O . LYS A 1 156 ? 3.723 -6.285 -7.223 1.00 94.31 156 LYS A O 1
ATOM 1263 N N . GLN A 1 157 ? 4.672 -7.771 -8.613 1.00 94.31 157 GLN A N 1
ATOM 1264 C CA . GLN A 1 157 ? 5.781 -8.109 -7.708 1.00 94.31 157 GLN A CA 1
ATOM 1265 C C . GLN A 1 157 ? 6.720 -6.919 -7.477 1.00 94.31 157 GLN A C 1
ATOM 1267 O O . GLN A 1 157 ? 7.082 -6.640 -6.338 1.00 94.31 157 GLN A O 1
ATOM 1272 N N . MET A 1 158 ? 7.056 -6.162 -8.526 1.00 94.56 158 MET A N 1
ATOM 1273 C CA . MET A 1 158 ? 7.853 -4.936 -8.395 1.00 94.56 158 MET A CA 1
ATOM 1274 C C . MET A 1 158 ? 7.188 -3.931 -7.443 1.00 94.56 158 MET A C 1
ATOM 1276 O O . MET A 1 158 ? 7.833 -3.425 -6.523 1.00 94.56 158 MET A O 1
ATOM 1280 N N . ALA A 1 159 ? 5.883 -3.697 -7.599 1.00 95.06 159 ALA A N 1
ATOM 1281 C CA . ALA A 1 159 ? 5.126 -2.816 -6.712 1.00 95.06 159 ALA A CA 1
ATOM 1282 C C . ALA A 1 159 ? 5.082 -3.340 -5.262 1.00 95.06 159 ALA A C 1
ATOM 1284 O O . ALA A 1 159 ? 5.203 -2.551 -4.323 1.00 95.06 159 ALA A O 1
ATOM 1285 N N . LYS A 1 160 ? 4.956 -4.663 -5.064 1.00 94.88 160 LYS A N 1
ATOM 1286 C CA . LYS A 1 160 ? 5.014 -5.312 -3.741 1.00 94.88 160 LYS A CA 1
ATOM 1287 C C . LYS A 1 160 ? 6.362 -5.086 -3.047 1.00 94.88 160 LYS A C 1
ATOM 1289 O O . LYS A 1 160 ? 6.384 -4.804 -1.854 1.00 94.88 160 LYS A O 1
ATOM 1294 N N . PHE A 1 161 ? 7.469 -5.104 -3.791 1.00 91.81 161 PHE A N 1
ATOM 1295 C CA . PHE A 1 161 ? 8.809 -4.795 -3.270 1.00 91.81 161 PHE A CA 1
ATOM 1296 C C . PHE A 1 161 ? 9.107 -3.292 -3.117 1.00 91.81 161 PHE A C 1
ATOM 1298 O O . PHE A 1 161 ? 10.228 -2.917 -2.777 1.00 91.81 161 PHE A O 1
ATOM 1305 N N . GLY A 1 162 ? 8.122 -2.419 -3.347 1.00 92.25 162 GLY A N 1
ATOM 1306 C CA . GLY A 1 162 ? 8.263 -0.977 -3.143 1.00 92.25 162 GLY A CA 1
ATOM 1307 C C . GLY A 1 162 ? 8.886 -0.220 -4.317 1.00 92.25 162 GLY A C 1
ATOM 1308 O O . GLY A 1 162 ? 9.193 0.963 -4.175 1.00 92.25 162 GLY A O 1
ATOM 1309 N N . PHE A 1 163 ? 9.043 -0.846 -5.490 1.00 93.75 163 PHE A N 1
ATOM 1310 C CA . PHE A 1 163 ? 9.377 -0.098 -6.700 1.00 93.75 163 PHE A CA 1
ATOM 1311 C C . PHE A 1 163 ? 8.192 0.779 -7.106 1.00 93.75 163 PHE A C 1
ATOM 1313 O O . PHE A 1 163 ? 7.071 0.305 -7.283 1.00 93.75 163 PHE A O 1
ATOM 1320 N N . THR A 1 164 ? 8.453 2.073 -7.264 1.00 93.44 164 THR A N 1
ATOM 1321 C CA . THR A 1 164 ? 7.429 3.074 -7.579 1.00 93.44 164 THR A CA 1
ATOM 1322 C C . THR A 1 164 ? 7.373 3.417 -9.062 1.00 93.44 164 THR A C 1
ATOM 1324 O O . THR A 1 164 ? 6.367 3.943 -9.529 1.00 93.44 164 THR A O 1
ATOM 1327 N N . HIS A 1 165 ? 8.445 3.122 -9.800 1.00 90.06 165 HIS A N 1
ATOM 1328 C CA . HIS A 1 165 ? 8.572 3.393 -11.226 1.00 90.06 165 HIS A CA 1
ATOM 1329 C C . HIS A 1 165 ? 9.153 2.171 -11.940 1.00 90.06 165 HIS A C 1
ATOM 1331 O O . HIS A 1 165 ? 10.031 1.485 -11.414 1.00 90.06 165 HIS A O 1
ATOM 1337 N N . ILE A 1 166 ? 8.685 1.938 -13.162 1.00 87.50 166 ILE A N 1
ATOM 1338 C CA . ILE A 1 166 ? 9.177 0.881 -14.046 1.00 87.50 166 ILE A CA 1
ATOM 1339 C C . ILE A 1 166 ? 9.808 1.492 -15.293 1.00 87.50 166 ILE A C 1
ATOM 1341 O O . ILE A 1 166 ? 9.416 2.568 -15.749 1.00 87.50 166 ILE A O 1
ATOM 1345 N N . GLU A 1 167 ? 10.789 0.795 -15.847 1.00 78.44 167 GLU A N 1
ATOM 1346 C CA . GLU A 1 167 ? 11.369 1.137 -17.137 1.00 78.44 167 GLU A CA 1
ATOM 1347 C C . GLU A 1 167 ? 10.542 0.477 -18.242 1.00 78.44 167 GLU A C 1
ATOM 1349 O O . GLU A 1 167 ? 10.451 -0.745 -18.320 1.00 78.44 167 GLU A O 1
ATOM 1354 N N . VAL A 1 168 ? 9.908 1.294 -19.085 1.00 69.88 168 VAL A N 1
ATOM 1355 C CA . VAL A 1 168 ? 9.091 0.807 -20.213 1.00 69.88 168 VAL A CA 1
ATOM 1356 C C . VAL A 1 168 ? 9.827 0.862 -21.553 1.00 69.88 168 VAL A C 1
ATOM 1358 O O . VAL A 1 168 ? 9.400 0.214 -22.500 1.00 69.88 168 VAL A O 1
ATOM 1361 N N . ASN A 1 169 ? 10.944 1.595 -21.621 1.00 60.66 169 ASN A N 1
ATOM 1362 C CA . ASN A 1 169 ? 11.782 1.753 -22.808 1.00 60.66 169 ASN A CA 1
ATOM 1363 C C . ASN A 1 169 ? 13.265 1.663 -22.418 1.00 60.66 169 ASN A C 1
ATOM 1365 O O . ASN A 1 169 ? 13.875 2.677 -22.088 1.00 60.66 169 ASN A O 1
ATOM 1369 N N . GLY A 1 170 ? 13.839 0.463 -22.503 1.00 58.34 170 GLY A N 1
ATOM 1370 C CA . GLY A 1 170 ? 15.278 0.325 -22.754 1.00 58.34 170 GLY A CA 1
ATOM 1371 C C . GLY A 1 170 ? 15.570 0.676 -24.220 1.00 58.34 170 GLY A C 1
ATOM 1372 O O . GLY A 1 170 ? 14.635 0.690 -25.026 1.00 58.34 170 GLY A O 1
ATOM 1373 N N . LEU A 1 171 ? 16.829 0.976 -24.579 1.00 52.00 171 LEU A N 1
ATOM 1374 C CA . LEU A 1 171 ? 17.260 1.283 -25.961 1.00 52.00 171 LEU A CA 1
ATOM 1375 C C . LEU A 1 171 ? 16.488 0.437 -26.990 1.00 52.00 171 LEU A C 1
ATOM 1377 O O . LEU A 1 171 ? 16.424 -0.778 -26.861 1.00 52.00 171 LEU A O 1
ATOM 1381 N N . ALA A 1 172 ? 15.869 1.050 -28.003 1.00 45.62 172 ALA A N 1
ATOM 1382 C CA . ALA A 1 172 ? 15.058 0.314 -28.984 1.00 45.62 172 ALA A CA 1
ATOM 1383 C C . ALA A 1 172 ? 15.899 -0.581 -29.920 1.00 45.62 172 ALA A C 1
ATOM 1385 O O . ALA A 1 172 ? 15.366 -1.511 -30.529 1.00 45.62 172 ALA A O 1
ATOM 1386 N N . TYR A 1 173 ? 17.204 -0.310 -29.998 1.00 46.22 173 TYR A N 1
ATOM 1387 C CA . TYR A 1 173 ? 18.189 -0.946 -30.867 1.00 46.22 173 TYR A CA 1
ATOM 1388 C C . TYR A 1 173 ? 19.331 -1.547 -30.032 1.00 46.22 173 TYR A C 1
ATOM 1390 O O . TYR A 1 173 ? 19.541 -1.118 -28.898 1.00 46.22 173 TYR A O 1
ATOM 1398 N N . PRO A 1 174 ? 20.083 -2.526 -30.567 1.00 48.53 174 PRO A N 1
ATOM 1399 C CA . PRO A 1 174 ? 21.238 -3.106 -29.877 1.00 48.53 174 PRO A CA 1
ATOM 1400 C C . PRO A 1 174 ? 22.409 -2.123 -29.688 1.00 48.53 174 PRO A C 1
ATOM 1402 O O . PRO A 1 174 ? 23.366 -2.469 -29.009 1.00 48.53 174 PRO A O 1
ATOM 1405 N N . MET A 1 175 ? 22.348 -0.926 -30.284 1.00 51.12 175 MET A N 1
ATOM 1406 C CA . MET A 1 175 ? 23.381 0.112 -30.217 1.00 51.12 175 MET A CA 1
ATOM 1407 C C . MET A 1 175 ? 22.748 1.487 -29.958 1.00 51.12 175 MET A C 1
ATOM 1409 O O . MET A 1 175 ? 21.580 1.709 -30.299 1.00 51.12 175 MET A O 1
ATOM 1413 N N . ALA A 1 176 ? 23.519 2.408 -29.373 1.00 53.16 176 ALA A N 1
ATOM 1414 C CA . ALA A 1 176 ? 23.147 3.816 -29.278 1.00 53.16 176 ALA A CA 1
ATOM 1415 C C . ALA A 1 176 ? 22.999 4.432 -30.683 1.00 53.16 176 ALA A C 1
ATOM 1417 O O . ALA A 1 176 ? 23.704 4.053 -31.615 1.00 53.16 176 ALA A O 1
ATOM 1418 N N . LEU A 1 177 ? 22.078 5.391 -30.839 1.00 55.22 177 LEU A N 1
ATOM 1419 C CA . LEU A 1 177 ? 21.944 6.176 -32.079 1.00 55.22 177 LEU A CA 1
ATOM 1420 C C . LEU A 1 177 ? 23.020 7.271 -32.197 1.00 55.22 177 LEU A C 1
ATOM 1422 O O . LEU A 1 177 ? 23.105 7.947 -33.219 1.00 55.22 177 LEU A O 1
ATOM 1426 N N . GLU A 1 178 ? 23.819 7.452 -31.149 1.00 57.22 178 GLU A N 1
ATOM 1427 C CA . GLU A 1 178 ? 24.920 8.403 -31.092 1.00 57.22 178 GLU A CA 1
ATOM 1428 C C . GLU A 1 178 ? 26.200 7.739 -31.613 1.00 57.22 178 GLU A C 1
ATOM 1430 O O . GLU A 1 178 ? 26.636 6.702 -31.113 1.00 57.22 178 GLU A O 1
ATOM 1435 N N . THR A 1 179 ? 26.819 8.342 -32.625 1.00 61.59 179 THR A N 1
ATOM 1436 C CA . THR A 1 179 ? 28.189 8.023 -33.044 1.00 61.59 179 THR A CA 1
ATOM 1437 C C . THR A 1 179 ? 29.167 8.778 -32.153 1.00 61.59 179 THR A C 1
ATOM 1439 O O . THR A 1 179 ? 29.132 10.008 -32.115 1.00 61.59 179 THR A O 1
ATOM 1442 N N . GLY A 1 180 ? 30.030 8.054 -31.437 1.00 66.56 180 GLY A N 1
ATOM 1443 C CA . GLY A 1 180 ? 31.141 8.669 -30.709 1.00 66.56 180 GLY A CA 1
ATOM 1444 C C . GLY A 1 180 ? 32.302 9.086 -31.623 1.00 66.56 180 GLY A C 1
ATOM 1445 O O . GLY A 1 180 ? 32.169 9.038 -32.850 1.00 66.56 180 GLY A O 1
ATOM 1446 N N . PRO A 1 181 ? 33.429 9.523 -31.034 1.00 66.00 181 PRO A N 1
ATOM 1447 C CA . PRO A 1 181 ? 34.608 9.990 -31.760 1.00 66.00 181 PRO A CA 1
ATOM 1448 C C . PRO A 1 181 ? 35.145 8.985 -32.788 1.00 66.00 181 PRO A C 1
ATOM 1450 O O . PRO A 1 181 ? 35.036 7.768 -32.626 1.00 66.00 181 PRO A O 1
ATOM 1453 N N . GLU A 1 182 ? 35.760 9.501 -33.853 1.00 68.69 182 GLU A N 1
ATOM 1454 C CA . GLU A 1 182 ? 36.355 8.682 -34.910 1.00 68.69 182 GLU A CA 1
ATOM 1455 C C . GLU A 1 182 ? 37.437 7.750 -34.336 1.00 68.69 182 GLU A C 1
ATOM 1457 O O . GLU A 1 182 ? 38.384 8.196 -33.691 1.00 68.69 182 GLU A O 1
ATOM 1462 N N . GLY A 1 183 ? 37.279 6.442 -34.562 1.00 70.88 183 GLY A N 1
ATOM 1463 C CA . GLY A 1 183 ? 38.179 5.409 -34.040 1.00 70.88 183 GLY A CA 1
ATOM 1464 C C . GLY A 1 183 ? 37.784 4.824 -32.678 1.00 70.88 183 GLY A C 1
ATOM 1465 O O . GLY A 1 183 ? 38.400 3.847 -32.255 1.00 70.88 183 GLY A O 1
ATOM 1466 N N . GLU A 1 184 ? 36.746 5.344 -32.012 1.00 59.66 184 GLU A N 1
ATOM 1467 C CA . GLU A 1 184 ? 36.241 4.779 -30.758 1.00 59.66 184 GLU A CA 1
ATOM 1468 C C . GLU A 1 184 ? 35.099 3.778 -30.987 1.00 59.66 184 GLU A C 1
ATOM 1470 O O . GLU A 1 184 ? 34.024 4.110 -31.482 1.00 59.66 184 GLU A O 1
ATOM 1475 N N . THR A 1 185 ? 35.305 2.532 -30.553 1.00 56.47 185 THR A N 1
ATOM 1476 C CA . THR A 1 185 ? 34.282 1.468 -30.544 1.00 56.47 185 THR A CA 1
ATOM 1477 C C . THR A 1 185 ? 33.446 1.445 -29.262 1.00 56.47 185 THR A C 1
ATOM 1479 O O . THR A 1 185 ? 32.420 0.767 -29.205 1.00 56.47 185 THR A O 1
ATOM 1482 N N . TYR A 1 186 ? 33.862 2.191 -28.235 1.00 53.91 186 TYR A N 1
ATOM 1483 C CA . TYR A 1 186 ? 33.199 2.285 -26.930 1.00 53.91 186 TYR A CA 1
ATOM 1484 C C . TYR A 1 186 ? 31.707 2.666 -26.979 1.00 53.91 186 TYR A C 1
ATOM 1486 O O . TYR A 1 186 ? 30.940 2.039 -26.246 1.00 53.91 186 TYR A O 1
ATOM 1494 N N . PRO A 1 187 ? 31.243 3.575 -27.866 1.00 52.16 187 PRO A N 1
ATOM 1495 C CA . PRO A 1 187 ? 29.823 3.912 -28.022 1.00 52.16 187 PRO A CA 1
ATOM 1496 C C . PRO A 1 187 ? 28.909 2.698 -28.264 1.00 52.16 187 PRO A C 1
ATOM 1498 O O . PRO A 1 187 ? 27.728 2.725 -27.920 1.00 52.16 187 PRO A O 1
ATOM 1501 N N . MET A 1 188 ? 29.456 1.609 -28.823 1.00 47.31 188 MET A N 1
ATOM 1502 C CA . MET A 1 188 ? 28.713 0.387 -29.150 1.00 47.31 188 MET A CA 1
ATOM 1503 C C . MET A 1 188 ? 28.477 -0.547 -27.953 1.00 47.31 188 MET A C 1
ATOM 1505 O O . MET A 1 188 ? 27.691 -1.483 -28.071 1.00 47.31 188 MET A O 1
ATOM 1509 N N . PHE A 1 189 ? 29.123 -0.306 -26.806 1.00 45.81 189 PHE A N 1
ATOM 1510 C CA . PHE A 1 189 ? 28.990 -1.136 -25.600 1.00 45.81 189 PHE A CA 1
ATOM 1511 C C . PHE A 1 189 ? 28.064 -0.527 -24.532 1.00 45.81 189 PHE A C 1
ATOM 1513 O O . PHE A 1 189 ? 27.796 -1.168 -23.515 1.00 45.81 189 PHE A O 1
ATOM 1520 N N . TYR A 1 190 ? 27.524 0.678 -24.747 1.00 50.19 190 TYR A N 1
ATOM 1521 C CA . TYR A 1 190 ? 26.620 1.334 -23.795 1.00 50.19 190 TYR A CA 1
ATOM 1522 C C . TYR A 1 190 ? 25.169 0.859 -23.939 1.00 50.19 190 TYR A C 1
ATOM 1524 O O . TYR A 1 190 ? 24.263 1.610 -24.291 1.00 50.19 190 TYR A O 1
ATOM 1532 N N . THR A 1 191 ? 24.907 -0.388 -23.569 1.00 46.25 191 THR A N 1
ATOM 1533 C CA . THR A 1 191 ? 23.643 -0.695 -22.889 1.00 46.25 191 THR A CA 1
ATOM 1534 C C . THR A 1 191 ? 23.867 -0.393 -21.414 1.00 46.25 191 THR A C 1
ATOM 1536 O O . THR A 1 191 ? 24.477 -1.190 -20.712 1.00 46.25 191 THR A O 1
ATOM 1539 N N . TYR A 1 192 ? 23.473 0.808 -20.978 1.00 54.19 192 TYR A N 1
ATOM 1540 C CA . TYR A 1 192 ? 23.775 1.383 -19.662 1.00 54.19 192 TYR A CA 1
ATOM 1541 C C . TYR A 1 192 ? 23.435 0.457 -18.475 1.00 54.19 192 TYR A C 1
ATOM 1543 O O . TYR A 1 192 ? 22.361 0.534 -17.884 1.00 54.19 192 TYR A O 1
ATOM 1551 N N . CYS A 1 193 ? 24.411 -0.344 -18.062 1.00 49.16 193 CYS A N 1
ATOM 1552 C CA . CYS A 1 193 ? 24.776 -0.503 -16.665 1.00 49.16 193 CYS A CA 1
ATOM 1553 C C . CYS A 1 193 ? 26.252 -0.102 -16.607 1.00 49.16 193 CYS A C 1
ATOM 1555 O O . CYS A 1 193 ? 27.070 -0.823 -17.184 1.00 49.16 193 CYS A O 1
ATOM 1557 N N . PRO A 1 194 ? 26.615 1.062 -16.041 1.00 48.25 194 PRO A N 1
ATOM 1558 C CA . PRO A 1 194 ? 28.019 1.401 -15.956 1.00 48.25 194 PRO A CA 1
ATOM 1559 C C . PRO A 1 194 ? 28.706 0.349 -15.093 1.00 48.25 194 PRO A C 1
ATOM 1561 O O . PRO A 1 194 ? 28.294 0.089 -13.958 1.00 48.25 194 PRO A O 1
ATOM 1564 N N . ALA A 1 195 ? 29.717 -0.295 -15.654 1.00 49.72 195 ALA A N 1
ATOM 1565 C CA . ALA A 1 195 ? 30.532 -1.214 -14.892 1.00 49.72 195 ALA A CA 1
ATOM 1566 C C . ALA A 1 195 ? 31.333 -0.396 -13.856 1.00 49.72 195 ALA A C 1
ATOM 1568 O O . ALA A 1 195 ? 31.690 0.760 -14.089 1.00 49.72 195 ALA A O 1
ATOM 1569 N N . LEU A 1 196 ? 31.502 -0.937 -12.645 1.00 45.62 196 LEU A N 1
ATOM 1570 C CA . LEU A 1 196 ? 32.036 -0.187 -11.495 1.00 45.62 196 LEU A CA 1
ATOM 1571 C C . LEU A 1 196 ? 33.469 0.334 -11.747 1.00 45.62 196 LEU A C 1
ATOM 1573 O O . LEU A 1 196 ? 33.877 1.364 -11.214 1.00 45.62 196 LEU A O 1
ATOM 1577 N N . ASP A 1 197 ? 34.203 -0.370 -12.603 1.00 52.81 197 ASP A N 1
ATOM 1578 C CA . ASP A 1 197 ? 35.525 -0.041 -13.136 1.00 52.81 197 ASP A CA 1
ATOM 1579 C C . ASP A 1 197 ? 35.546 1.213 -14.026 1.00 52.81 197 ASP A C 1
ATOM 1581 O O . ASP A 1 197 ? 36.605 1.810 -14.197 1.00 52.81 197 ASP A O 1
ATOM 1585 N N . GLN A 1 198 ? 34.394 1.675 -14.527 1.00 48.25 198 GLN A N 1
ATOM 1586 C CA . GLN A 1 198 ? 34.279 2.933 -15.277 1.00 48.25 198 GLN A CA 1
ATOM 1587 C C . GLN A 1 198 ? 34.364 4.181 -14.385 1.00 48.25 198 GLN A C 1
ATOM 1589 O O . GLN A 1 198 ? 34.589 5.281 -14.889 1.00 48.25 198 GLN A O 1
ATOM 1594 N N . PHE A 1 199 ? 34.194 4.032 -13.067 1.00 47.81 199 PHE A N 1
ATOM 1595 C CA . PHE A 1 199 ? 34.247 5.143 -12.107 1.00 47.81 199 PHE A CA 1
ATOM 1596 C C . PHE A 1 199 ? 35.311 4.970 -11.020 1.00 47.81 199 PHE A C 1
ATOM 1598 O O . PHE A 1 199 ? 35.516 5.880 -10.216 1.00 47.81 199 PHE A O 1
ATOM 1605 N N . VAL A 1 200 ? 35.990 3.819 -10.980 1.00 44.44 200 VAL A N 1
ATOM 1606 C CA . VAL A 1 200 ? 36.996 3.500 -9.964 1.00 44.44 200 VAL A CA 1
ATOM 1607 C C . VAL A 1 200 ? 38.217 2.876 -10.629 1.00 44.44 200 VAL A C 1
ATOM 1609 O O . VAL A 1 200 ? 38.151 1.770 -11.155 1.00 44.44 200 VAL A O 1
ATOM 1612 N N . TYR A 1 201 ? 39.353 3.566 -10.558 1.00 56.53 201 TYR A N 1
ATOM 1613 C CA . TYR A 1 201 ? 40.637 3.035 -11.012 1.00 56.53 201 TYR A CA 1
ATOM 1614 C C . TYR A 1 201 ? 41.224 2.091 -9.950 1.00 56.53 201 TYR A C 1
ATOM 1616 O O . TYR A 1 201 ? 41.434 2.506 -8.808 1.00 56.53 201 TYR A O 1
ATOM 1624 N N . SER A 1 202 ? 41.489 0.829 -10.304 1.00 63.16 202 SER A N 1
ATOM 1625 C CA . SER A 1 202 ? 42.162 -0.140 -9.425 1.00 63.16 202 SER A CA 1
ATOM 1626 C C . SER A 1 202 ? 43.079 -1.080 -10.219 1.00 63.16 202 SER A C 1
ATOM 1628 O O . SER A 1 202 ? 42.946 -1.205 -11.435 1.00 63.16 202 SER A O 1
ATOM 1630 N N . ASP A 1 203 ? 44.004 -1.765 -9.536 1.00 66.12 203 ASP A N 1
ATOM 1631 C CA . ASP A 1 203 ? 44.942 -2.713 -10.161 1.00 66.12 203 ASP A CA 1
ATOM 1632 C C . ASP A 1 203 ? 44.257 -3.921 -10.827 1.00 66.12 203 ASP A C 1
ATOM 1634 O O . ASP A 1 203 ? 44.867 -4.578 -11.667 1.00 66.12 203 ASP A O 1
ATOM 1638 N N . LEU A 1 204 ? 43.001 -4.212 -10.471 1.00 50.16 204 LEU A N 1
ATOM 1639 C CA . LEU A 1 204 ? 42.200 -5.306 -11.037 1.00 50.16 204 LEU A CA 1
ATOM 1640 C C . LEU A 1 204 ? 41.564 -4.970 -12.395 1.00 50.16 204 LEU A C 1
ATOM 1642 O O . LEU A 1 204 ? 41.007 -5.851 -13.043 1.00 50.16 204 LEU A O 1
ATOM 1646 N N . ASN A 1 205 ? 41.624 -3.705 -12.799 1.00 51.84 205 ASN A N 1
ATOM 1647 C CA . ASN A 1 205 ? 41.013 -3.164 -14.009 1.00 51.84 205 ASN A CA 1
ATOM 1648 C C . ASN A 1 205 ? 42.006 -2.265 -14.774 1.00 51.84 205 ASN A C 1
ATOM 1650 O O . ASN A 1 205 ? 41.619 -1.278 -15.399 1.00 51.84 205 ASN A O 1
ATOM 1654 N N . LYS A 1 206 ? 43.292 -2.637 -14.691 1.00 56.91 206 LYS A N 1
ATOM 1655 C CA . LYS A 1 206 ? 44.369 -2.223 -15.600 1.00 56.91 206 LYS A CA 1
ATOM 1656 C C . LYS A 1 206 ? 44.305 -2.972 -16.926 1.00 56.91 206 LYS A C 1
ATOM 1658 O O . LYS A 1 206 ? 43.931 -4.166 -16.903 1.00 56.91 206 LYS A O 1
#

Secondary structure (DSSP, 8-state):
-BHHHHHTT--EEEEETT--HHHHHHHHHHHHHSTTPEEEEESS--TTSTTEEEEEES-HHHHHHTT--S-----SS-EEEEE-TTS-EEEEESSGGGHHHHHHHIIIIITTSBSHHHHT-EEE--S-SS-B-SS-TTTSTGGGTSTT--HHHHHHHHHHTT--B------SSSS-S---STT--GGGG-SS---GGGT---GGG-